Protein AF-Q4CLD5-F1 (afdb_monomer_lite)

pLDDT: mean 86.91, std 21.85, range [27.42, 98.81]

Sequence (210 aa):
SEIIEFPVVMVDVRLQRAVAEFHHFVKPKVNPKLSEFCRQLTGIRQEDIDNALPLEDVIRRFERWHAQTVPPGSRTMLATDGPTDLKEFMYIHSVSRQGIRFPSMFYQWIDVKRFFAHFFQCQQGKIKAMLDALNCPFEGRLHSGIDDARNVATIVIRMLKLGCSFCEIPLSRLPYGATATTASLVAPEITTTATETVKLDKNDTNASSS

Radius of gyration: 22.27 Å; chains: 1; bounding box: 56×49×72 Å

Foldseek 3Di:
DAQQKDKAFDADLVVLDTDDIDIFGAQDDPPRDDDPVRCVQQVDDSVRRVPGYHPLVSQVVVVVCCVVRDPPPDDDAAEDCDDCVLPPHNPVPPCVPPVRDHDPRSFKHHNLQVLLCVLVVHHRDGLCVLCVVLVHHQDDDRNNPNSNNVSSSVSVSSCSVVVRDSPPDDIHGDDDPDPPPVPPPDDDPPPDDDDDDDDDDDDDDDDDDD

Structure (mmCIF, N/CA/C/O backbone):
data_AF-Q4CLD5-F1
#
_entry.id   AF-Q4CLD5-F1
#
loop_
_atom_site.group_PDB
_atom_site.id
_atom_site.type_symbol
_atom_site.label_atom_id
_atom_site.label_alt_id
_atom_site.label_comp_id
_atom_site.label_asym_id
_atom_site.label_entity_id
_atom_site.label_seq_id
_atom_site.pdbx_PDB_ins_code
_atom_site.Cartn_x
_atom_site.Cartn_y
_atom_site.Cartn_z
_atom_site.occupancy
_atom_site.B_iso_or_equiv
_atom_site.auth_seq_id
_atom_site.auth_comp_id
_atom_site.auth_asym_id
_atom_site.auth_atom_id
_atom_site.pdbx_PDB_model_num
ATOM 1 N N . SER A 1 1 ? 14.120 10.031 -7.179 1.00 92.25 1 SER A N 1
ATOM 2 C CA . SER A 1 1 ? 13.746 8.642 -6.833 1.00 92.25 1 SER A CA 1
ATOM 3 C C . SER A 1 1 ? 12.852 8.030 -7.898 1.00 92.25 1 SER A C 1
ATOM 5 O O . SER A 1 1 ? 12.347 8.772 -8.733 1.00 92.25 1 SER A O 1
ATOM 7 N N . GLU A 1 2 ? 12.664 6.714 -7.891 1.00 96.19 2 GLU A N 1
ATOM 8 C CA . GLU A 1 2 ? 11.693 5.981 -8.719 1.00 96.19 2 GLU A CA 1
ATOM 9 C C . GLU A 1 2 ? 10.940 5.001 -7.814 1.00 96.19 2 GLU A C 1
ATOM 11 O O . GLU A 1 2 ? 11.517 4.517 -6.840 1.00 96.19 2 GLU A O 1
ATOM 16 N N . ILE A 1 3 ? 9.660 4.747 -8.099 1.00 97.69 3 ILE A N 1
ATOM 17 C CA . ILE A 1 3 ? 8.874 3.748 -7.365 1.00 97.69 3 ILE A CA 1
ATOM 18 C C . ILE A 1 3 ? 9.417 2.363 -7.731 1.00 97.69 3 ILE A C 1
ATOM 20 O O . ILE A 1 3 ? 9.499 2.039 -8.914 1.00 97.69 3 ILE A O 1
ATOM 24 N N . ILE A 1 4 ? 9.777 1.569 -6.721 1.00 98.06 4 ILE A N 1
ATOM 25 C CA . ILE A 1 4 ? 10.292 0.193 -6.873 1.00 98.06 4 ILE A CA 1
ATOM 26 C C . ILE A 1 4 ? 9.390 -0.866 -6.223 1.00 98.06 4 ILE A C 1
ATOM 28 O O . ILE A 1 4 ? 9.577 -2.060 -6.436 1.00 98.06 4 ILE A O 1
ATOM 32 N N . GLU A 1 5 ? 8.377 -0.437 -5.476 1.00 98.56 5 GLU A N 1
ATOM 33 C CA . GLU A 1 5 ? 7.368 -1.286 -4.848 1.00 98.56 5 GLU A CA 1
ATOM 34 C C . GLU A 1 5 ? 6.027 -0.543 -4.847 1.00 98.56 5 GLU A C 1
ATOM 36 O O . GLU A 1 5 ? 5.980 0.661 -4.596 1.00 98.56 5 GLU A O 1
ATOM 41 N N . PHE A 1 6 ? 4.942 -1.252 -5.157 1.00 98.50 6 PHE A N 1
ATOM 42 C CA . PHE A 1 6 ? 3.580 -0.729 -5.227 1.00 98.50 6 PHE A CA 1
ATOM 43 C C . PHE A 1 6 ? 2.632 -1.629 -4.419 1.00 98.50 6 PHE A C 1
ATOM 45 O O . PHE A 1 6 ? 2.054 -2.581 -4.960 1.00 98.50 6 PHE A O 1
ATOM 52 N N . PRO A 1 7 ? 2.489 -1.362 -3.114 1.00 98.56 7 PRO A N 1
ATOM 53 C CA . PRO A 1 7 ? 1.576 -2.074 -2.232 1.00 98.56 7 PRO A CA 1
ATOM 54 C C . PRO A 1 7 ? 0.242 -1.329 -2.067 1.00 98.56 7 PRO A C 1
ATOM 56 O O . PRO A 1 7 ? 0.196 -0.103 -1.984 1.00 98.56 7 PRO A O 1
ATOM 59 N N . VAL A 1 8 ? -0.856 -2.073 -1.958 1.00 98.62 8 VAL A N 1
ATOM 60 C CA . VAL A 1 8 ? -2.174 -1.581 -1.547 1.00 98.62 8 VAL A CA 1
ATOM 61 C C . VAL A 1 8 ? -2.837 -2.642 -0.680 1.00 98.62 8 VAL A C 1
ATOM 63 O O . VAL A 1 8 ? -2.960 -3.795 -1.089 1.00 98.62 8 VAL A O 1
ATOM 66 N N . VAL A 1 9 ? -3.327 -2.239 0.489 1.00 98.75 9 VAL A N 1
ATOM 67 C CA . VAL A 1 9 ? -4.199 -3.060 1.335 1.00 98.75 9 VAL A CA 1
ATOM 68 C C . VAL A 1 9 ? -5.590 -2.441 1.312 1.00 98.75 9 VAL A C 1
ATOM 70 O O . VAL A 1 9 ? -5.774 -1.277 1.666 1.00 98.75 9 VAL A O 1
ATOM 73 N N . MET A 1 10 ? -6.581 -3.207 0.864 1.00 98.38 10 MET A N 1
ATOM 74 C CA . MET A 1 10 ? -7.967 -2.761 0.821 1.00 98.38 10 MET A CA 1
ATOM 75 C C . MET A 1 10 ? -8.641 -3.037 2.159 1.00 98.38 10 MET A C 1
ATOM 77 O O . MET A 1 10 ? -8.720 -4.184 2.598 1.00 98.38 10 MET A O 1
ATOM 81 N N . VAL A 1 11 ? -9.173 -1.984 2.775 1.00 98.38 11 VAL A N 1
ATOM 82 C CA . VAL A 1 11 ? -9.970 -2.064 4.001 1.00 98.38 11 VAL A CA 1
ATOM 83 C C . VAL A 1 11 ? -11.441 -1.873 3.656 1.00 98.38 11 VAL A C 1
ATOM 85 O O . VAL A 1 11 ? -11.821 -0.861 3.066 1.00 98.38 11 VAL A O 1
ATOM 88 N N . ASP A 1 12 ? -12.280 -2.823 4.062 1.00 97.44 12 ASP A N 1
ATOM 89 C CA . ASP A 1 12 ? -13.726 -2.627 4.067 1.00 97.44 12 ASP A CA 1
ATOM 90 C C . ASP A 1 12 ? -14.104 -1.848 5.330 1.00 97.44 12 ASP A C 1
ATOM 92 O O . ASP A 1 12 ? -13.963 -2.337 6.453 1.00 97.44 12 ASP A O 1
ATOM 96 N N . VAL A 1 13 ? -14.572 -0.615 5.138 1.00 96.00 13 VAL A N 1
ATOM 97 C CA . VAL A 1 13 ? -14.919 0.308 6.227 1.00 96.00 13 VAL A CA 1
ATOM 98 C C . VAL A 1 13 ? -16.110 -0.193 7.048 1.00 96.00 13 VAL A C 1
ATOM 100 O O . VAL A 1 13 ? -16.154 0.043 8.253 1.00 96.00 13 VAL A O 1
ATOM 103 N N . ARG A 1 14 ? -17.066 -0.901 6.429 1.00 94.00 14 ARG A N 1
ATOM 104 C CA . ARG A 1 14 ? -18.252 -1.429 7.122 1.00 94.00 14 ARG A CA 1
ATOM 105 C C . ARG A 1 14 ? -17.897 -2.658 7.947 1.00 94.00 14 ARG A C 1
ATOM 107 O O . ARG A 1 14 ? -18.332 -2.769 9.086 1.00 94.00 14 ARG A O 1
ATOM 114 N N . LEU A 1 15 ? -17.104 -3.563 7.375 1.00 96.25 15 LEU A N 1
ATOM 115 C CA . LEU A 1 15 ? -16.643 -4.773 8.063 1.00 96.25 15 LEU A CA 1
ATOM 116 C C . LEU A 1 15 ? -15.464 -4.511 9.011 1.00 96.25 15 LEU A C 1
ATOM 118 O O . LEU A 1 15 ? -15.109 -5.395 9.786 1.00 96.25 15 LEU A O 1
ATOM 122 N N . GLN A 1 16 ? -14.847 -3.327 8.934 1.00 97.38 16 GLN A N 1
ATOM 123 C CA . GLN A 1 16 ? -13.692 -2.910 9.734 1.00 97.38 16 GLN A CA 1
ATOM 124 C C . GLN A 1 16 ? -12.553 -3.942 9.702 1.00 97.38 16 GLN A C 1
ATOM 126 O O . GLN A 1 16 ? -12.006 -4.333 10.739 1.00 97.38 16 GLN A O 1
ATOM 131 N N . ARG A 1 17 ? -12.212 -4.413 8.496 1.00 98.00 17 ARG A N 1
ATOM 132 C CA . ARG A 1 17 ? -11.142 -5.394 8.268 1.00 98.00 17 ARG A CA 1
ATOM 133 C C . ARG A 1 17 ? -10.487 -5.217 6.903 1.00 98.00 17 ARG A C 1
ATOM 135 O O . ARG A 1 17 ? -11.118 -4.728 5.966 1.00 98.00 17 ARG A O 1
ATOM 142 N N . ALA A 1 18 ? -9.246 -5.677 6.784 1.00 98.31 18 ALA A N 1
ATOM 143 C CA . ALA A 1 18 ? -8.616 -5.865 5.486 1.00 98.31 18 ALA A CA 1
ATOM 144 C C . ALA A 1 18 ? -9.351 -6.977 4.713 1.00 98.31 18 ALA A C 1
ATOM 146 O O . ALA A 1 18 ? -9.765 -7.987 5.296 1.00 98.31 18 ALA A O 1
ATOM 147 N N . VAL A 1 19 ? -9.562 -6.769 3.415 1.00 98.12 19 VAL A N 1
ATOM 148 C CA . VAL A 1 19 ? -10.328 -7.685 2.551 1.00 98.12 19 VAL A CA 1
ATOM 149 C C . VAL A 1 19 ? -9.561 -8.159 1.327 1.00 98.12 19 VAL A C 1
ATOM 151 O O . VAL A 1 19 ? -9.892 -9.213 0.793 1.00 98.12 19 VAL A O 1
ATOM 154 N N . ALA A 1 20 ? -8.549 -7.415 0.890 1.00 98.25 20 ALA A N 1
ATOM 155 C CA . ALA A 1 20 ? -7.724 -7.781 -0.248 1.00 98.25 20 ALA A CA 1
ATOM 156 C C . ALA A 1 20 ? -6.386 -7.042 -0.204 1.00 98.25 20 ALA A C 1
ATOM 158 O O . ALA A 1 20 ? -6.277 -5.971 0.397 1.00 98.25 20 ALA A O 1
ATOM 159 N N . GLU A 1 21 ? -5.394 -7.586 -0.899 1.00 98.62 21 GLU A N 1
ATOM 160 C CA . GLU A 1 21 ? -4.089 -6.960 -1.080 1.00 98.62 21 GLU A CA 1
ATOM 161 C C . GLU A 1 21 ? -3.713 -6.956 -2.563 1.00 98.62 21 GLU A C 1
ATOM 163 O O . GLU A 1 21 ? -4.044 -7.875 -3.316 1.00 98.62 21 GLU A O 1
ATOM 168 N N . PHE A 1 22 ? -3.006 -5.910 -2.972 1.00 98.75 22 PHE A N 1
ATOM 169 C CA . PHE A 1 22 ? -2.330 -5.805 -4.254 1.00 98.75 22 PHE A CA 1
ATOM 170 C C . PHE A 1 22 ? -0.879 -5.442 -3.977 1.00 98.75 22 PHE A C 1
ATOM 172 O O . PHE A 1 22 ? -0.604 -4.420 -3.358 1.00 98.75 22 PHE A O 1
ATOM 179 N N . HIS A 1 23 ? 0.056 -6.266 -4.435 1.00 98.62 23 HIS A N 1
ATOM 180 C CA . HIS A 1 23 ? 1.476 -6.046 -4.192 1.00 98.62 23 HIS A CA 1
ATOM 181 C C . HIS A 1 23 ? 2.276 -6.389 -5.436 1.00 98.62 23 HIS A C 1
ATOM 183 O O . HIS A 1 23 ? 2.135 -7.480 -5.983 1.00 98.62 23 HIS A O 1
ATOM 189 N N . HIS A 1 24 ? 3.068 -5.434 -5.911 1.00 98.69 24 HIS A N 1
ATOM 190 C CA . HIS A 1 24 ? 3.974 -5.623 -7.037 1.00 98.69 24 HIS A CA 1
ATOM 191 C C . HIS A 1 24 ? 5.278 -4.873 -6.783 1.00 98.69 24 HIS A C 1
ATOM 193 O O . HIS A 1 24 ? 5.260 -3.702 -6.408 1.00 98.69 24 HIS A O 1
ATOM 199 N N . PHE A 1 25 ? 6.407 -5.511 -7.082 1.00 98.69 25 PHE A N 1
ATOM 200 C CA . PHE A 1 25 ? 7.641 -4.779 -7.344 1.00 98.69 25 PHE A CA 1
ATOM 201 C C . PHE A 1 25 ? 7.552 -4.067 -8.696 1.00 98.69 25 PHE A C 1
ATOM 203 O O . PHE A 1 25 ? 6.792 -4.465 -9.586 1.00 98.69 25 PHE A O 1
ATOM 210 N N . VAL A 1 26 ? 8.330 -2.999 -8.839 1.00 98.62 26 VAL A N 1
ATOM 211 C CA . VAL A 1 26 ? 8.356 -2.143 -10.025 1.00 98.62 26 VAL A CA 1
ATOM 212 C C . VAL A 1 26 ? 9.788 -2.045 -10.528 1.00 98.62 26 VAL A C 1
ATOM 214 O O . VAL A 1 26 ? 10.709 -1.797 -9.752 1.00 98.62 26 VAL A O 1
ATOM 217 N N . LYS A 1 27 ? 9.975 -2.212 -11.838 1.00 98.25 27 LYS A N 1
ATOM 218 C CA . LYS A 1 27 ? 11.274 -2.049 -12.489 1.00 98.25 27 LYS A CA 1
ATOM 219 C C . LYS A 1 27 ? 11.523 -0.568 -12.808 1.00 98.25 27 LYS A C 1
ATOM 221 O O . LYS A 1 27 ? 10.824 -0.024 -13.672 1.00 98.25 27 LYS A O 1
ATOM 226 N N . PRO A 1 28 ? 12.497 0.096 -12.154 1.00 97.06 28 PRO A N 1
ATOM 227 C CA . PRO A 1 28 ? 12.834 1.484 -12.452 1.00 97.06 28 PRO A CA 1
ATOM 228 C C . PRO A 1 28 ? 13.484 1.607 -13.836 1.00 97.06 28 PRO A C 1
ATOM 230 O O . PRO A 1 28 ? 14.181 0.700 -14.299 1.00 97.06 28 PRO A O 1
ATOM 233 N N . LYS A 1 29 ? 13.245 2.737 -14.508 1.00 94.31 29 LYS A N 1
ATOM 234 C CA . LYS A 1 29 ? 13.710 2.995 -15.879 1.00 94.31 29 LYS A CA 1
ATOM 235 C C . LYS A 1 29 ? 15.032 3.749 -15.908 1.00 94.31 29 LYS A C 1
ATOM 237 O O . LYS A 1 29 ? 15.854 3.480 -16.776 1.00 94.31 29 LYS A O 1
ATOM 242 N N . VAL A 1 30 ? 15.223 4.699 -14.990 1.00 93.75 30 VAL A N 1
ATOM 243 C CA . VAL A 1 30 ? 16.398 5.583 -14.978 1.00 93.75 30 VAL A CA 1
ATOM 244 C C . VAL A 1 30 ? 17.558 4.931 -14.227 1.00 93.75 30 VAL A C 1
ATOM 246 O O . VAL A 1 30 ? 18.671 4.901 -14.740 1.00 93.75 30 VAL A O 1
ATOM 249 N N . ASN A 1 31 ? 17.307 4.371 -13.041 1.00 95.56 31 ASN A N 1
ATOM 250 C CA . ASN A 1 31 ? 18.321 3.721 -12.208 1.00 95.56 31 ASN A CA 1
ATOM 251 C C . ASN A 1 31 ? 17.938 2.256 -11.926 1.00 95.56 31 ASN A C 1
ATOM 253 O O . ASN A 1 31 ? 17.449 1.948 -10.838 1.00 95.56 31 ASN A O 1
ATOM 257 N N . PRO A 1 32 ? 18.159 1.329 -12.882 1.00 96.69 32 PRO A N 1
ATOM 258 C CA . PRO A 1 32 ? 17.746 -0.073 -12.764 1.00 96.69 32 PRO A CA 1
ATOM 259 C C . PRO A 1 32 ? 18.520 -0.874 -11.707 1.00 96.69 32 PRO A C 1
ATOM 261 O O . PRO A 1 32 ? 18.099 -1.969 -11.347 1.00 96.69 32 PRO A O 1
ATOM 264 N N . LYS A 1 33 ? 19.658 -0.371 -11.213 1.00 98.12 33 LYS A N 1
ATOM 265 C CA . LYS A 1 33 ? 20.460 -1.033 -10.176 1.00 98.12 33 LYS A CA 1
ATOM 266 C C . LYS A 1 33 ? 20.247 -0.363 -8.823 1.00 98.12 33 LYS A C 1
ATOM 268 O O . LYS A 1 33 ? 20.516 0.825 -8.666 1.00 98.12 33 LYS A O 1
ATOM 273 N N . LEU A 1 34 ? 19.781 -1.140 -7.845 1.00 97.56 34 LEU A N 1
ATOM 274 C CA . LEU A 1 34 ? 19.610 -0.690 -6.469 1.00 97.56 34 LEU A CA 1
ATOM 275 C C . LEU A 1 34 ? 20.973 -0.392 -5.846 1.00 97.56 34 LEU A C 1
ATOM 277 O O . LEU A 1 34 ? 21.926 -1.166 -5.984 1.00 97.56 34 LEU A O 1
ATOM 281 N N . SER A 1 35 ? 21.049 0.711 -5.106 1.00 97.31 35 SER A N 1
ATOM 282 C CA . SER A 1 35 ? 22.183 0.971 -4.225 1.00 97.31 35 SER A CA 1
ATOM 283 C C . SER A 1 35 ? 22.153 0.029 -3.022 1.00 97.31 35 SER A C 1
ATOM 285 O O . SER A 1 35 ? 21.096 -0.474 -2.633 1.00 97.31 35 SER A O 1
ATOM 287 N N . GLU A 1 36 ? 23.310 -0.175 -2.393 1.00 97.19 36 GLU A N 1
ATOM 288 C CA . GLU A 1 36 ? 23.399 -0.978 -1.170 1.00 97.19 36 GLU A CA 1
ATOM 289 C C . GLU A 1 36 ? 22.524 -0.403 -0.050 1.00 97.19 36 GLU A C 1
ATOM 291 O O . GLU A 1 36 ? 21.768 -1.136 0.580 1.00 97.19 36 GLU A O 1
ATOM 296 N N . PHE A 1 37 ? 22.523 0.923 0.113 1.00 97.12 37 PHE A N 1
ATOM 297 C CA . PHE A 1 37 ? 21.635 1.606 1.053 1.00 97.12 37 PHE A CA 1
ATOM 298 C C . PHE A 1 37 ? 20.154 1.296 0.789 1.00 97.12 37 PHE A C 1
ATOM 300 O O . PHE A 1 37 ? 19.411 1.006 1.720 1.00 97.12 37 PHE A O 1
ATOM 307 N N . CYS A 1 38 ? 19.713 1.319 -0.474 1.00 96.62 38 CYS A N 1
ATOM 308 C CA . CYS A 1 38 ? 18.319 1.039 -0.818 1.00 96.62 38 CYS A CA 1
ATOM 309 C C . CYS A 1 38 ? 17.934 -0.413 -0.501 1.00 96.62 38 CYS A C 1
ATOM 311 O O . CYS A 1 38 ? 16.875 -0.640 0.088 1.00 96.62 38 CYS A O 1
ATOM 313 N N . ARG A 1 39 ? 18.814 -1.376 -0.810 1.00 96.75 39 ARG A N 1
ATOM 314 C CA . ARG A 1 39 ? 18.623 -2.791 -0.449 1.00 96.75 39 ARG A CA 1
ATOM 315 C C . ARG A 1 39 ? 18.528 -2.977 1.063 1.00 96.75 39 ARG A C 1
ATOM 317 O O . ARG A 1 39 ? 17.600 -3.616 1.544 1.00 96.75 39 ARG A O 1
ATOM 324 N N . GLN A 1 40 ? 19.446 -2.377 1.820 1.00 96.88 40 GLN A N 1
ATOM 325 C CA . GLN A 1 40 ? 19.462 -2.473 3.282 1.00 96.88 40 GLN A CA 1
ATOM 326 C C . GLN A 1 40 ? 18.258 -1.794 3.929 1.00 96.88 40 GLN A C 1
ATOM 328 O O . GLN A 1 40 ? 17.722 -2.314 4.902 1.00 96.88 40 GLN A O 1
ATOM 333 N N . LEU A 1 41 ? 17.812 -0.656 3.395 1.00 96.19 41 LEU A N 1
ATOM 334 C CA . LEU A 1 41 ? 16.667 0.068 3.931 1.00 96.19 41 LEU A CA 1
ATOM 335 C C . LEU A 1 41 ? 15.363 -0.678 3.647 1.00 96.19 41 LEU A C 1
ATOM 337 O O . LEU A 1 41 ? 14.613 -0.933 4.579 1.00 96.19 41 LEU A O 1
ATOM 341 N N . THR A 1 42 ? 15.118 -1.081 2.398 1.00 96.19 42 THR A N 1
ATOM 342 C CA . THR A 1 42 ? 13.820 -1.630 1.947 1.00 96.19 42 THR A CA 1
ATOM 343 C C . THR A 1 42 ? 13.710 -3.152 2.045 1.00 96.19 42 THR A C 1
ATOM 345 O O . THR A 1 42 ? 12.613 -3.693 2.124 1.00 96.19 42 THR A O 1
ATOM 348 N N . GLY A 1 43 ? 14.839 -3.863 2.083 1.00 96.25 43 GLY A N 1
ATOM 349 C CA . GLY A 1 43 ? 14.878 -5.325 2.022 1.00 96.25 43 GLY A CA 1
ATOM 350 C C 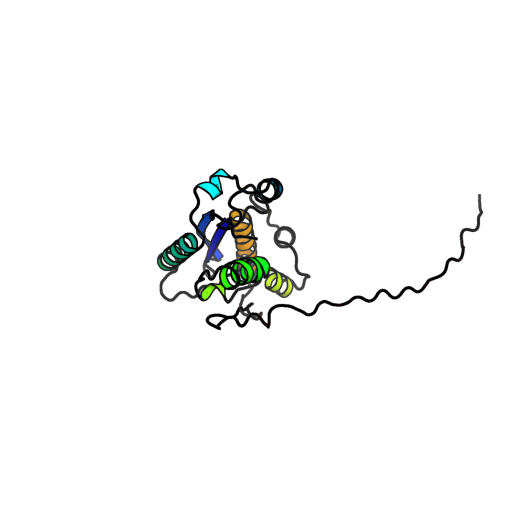. GLY A 1 43 ? 14.663 -5.887 0.614 1.00 96.25 43 GLY A C 1
ATOM 351 O O . GLY A 1 43 ? 14.745 -7.099 0.435 1.00 96.25 43 GLY A O 1
ATOM 352 N N . ILE A 1 44 ? 14.428 -5.028 -0.383 1.00 97.56 44 ILE A N 1
ATOM 353 C CA . ILE A 1 44 ? 14.209 -5.425 -1.774 1.00 97.56 44 ILE A CA 1
ATOM 354 C C . ILE A 1 44 ? 15.536 -5.870 -2.384 1.00 97.56 44 ILE A C 1
ATOM 356 O O . ILE A 1 44 ? 16.547 -5.159 -2.318 1.00 97.56 44 ILE A O 1
ATOM 360 N N . ARG A 1 45 ? 15.540 -7.050 -3.003 1.00 97.50 45 ARG A N 1
ATOM 361 C CA . ARG A 1 45 ? 16.710 -7.603 -3.686 1.00 97.50 45 ARG A CA 1
ATOM 362 C C . ARG A 1 45 ? 16.730 -7.130 -5.131 1.00 97.50 45 ARG A C 1
ATOM 364 O O . ARG A 1 45 ? 15.709 -6.803 -5.728 1.00 97.50 45 ARG A O 1
ATOM 371 N N . GLN A 1 46 ? 17.915 -7.130 -5.733 1.00 98.31 46 GLN A N 1
ATOM 372 C CA . GLN A 1 46 ? 18.059 -6.725 -7.132 1.00 98.31 46 GLN A CA 1
ATOM 373 C C . GLN A 1 46 ? 17.219 -7.603 -8.079 1.00 98.31 46 GLN A C 1
ATOM 375 O O . GLN A 1 46 ? 16.629 -7.095 -9.027 1.00 98.31 46 GLN A O 1
ATOM 380 N N . GLU A 1 47 ? 17.122 -8.903 -7.791 1.00 97.69 47 GLU A N 1
ATOM 381 C CA . GLU A 1 47 ? 16.321 -9.862 -8.563 1.00 97.69 47 GLU A CA 1
ATOM 382 C C . GLU A 1 47 ? 14.811 -9.589 -8.515 1.00 97.69 47 GLU A C 1
ATOM 384 O O . GLU A 1 47 ? 14.113 -9.881 -9.490 1.00 97.69 47 GLU A O 1
ATOM 389 N N . ASP A 1 48 ? 14.325 -8.987 -7.423 1.00 97.44 48 ASP A N 1
ATOM 390 C CA . ASP A 1 48 ? 12.913 -8.648 -7.250 1.00 97.44 48 ASP A CA 1
ATOM 391 C C . ASP A 1 48 ? 12.503 -7.548 -8.249 1.00 97.44 48 ASP A C 1
ATOM 393 O O . ASP A 1 48 ? 11.422 -7.614 -8.834 1.00 97.44 48 ASP A O 1
ATOM 397 N N . ILE A 1 49 ? 13.390 -6.574 -8.517 1.00 98.00 49 ILE A N 1
ATOM 398 C CA . ILE A 1 49 ? 13.126 -5.485 -9.476 1.00 98.00 49 ILE A CA 1
ATOM 399 C C . ILE A 1 49 ? 13.599 -5.782 -10.904 1.00 98.00 49 ILE A C 1
ATOM 401 O O . ILE A 1 49 ? 13.042 -5.235 -11.856 1.00 98.00 49 ILE A O 1
ATOM 405 N N . ASP A 1 50 ? 14.599 -6.650 -11.093 1.00 97.69 50 ASP A N 1
ATOM 406 C CA . ASP A 1 50 ? 15.112 -6.988 -12.429 1.00 97.69 50 ASP A CA 1
ATOM 407 C C . ASP A 1 50 ? 14.030 -7.691 -13.274 1.00 97.69 50 ASP A C 1
ATOM 409 O O . ASP A 1 50 ? 13.919 -7.425 -14.480 1.00 97.69 50 ASP A O 1
ATOM 413 N N . ASN A 1 51 ? 13.203 -8.516 -12.618 1.00 94.19 51 ASN A N 1
ATOM 414 C CA . ASN A 1 51 ? 12.089 -9.273 -13.202 1.00 94.19 51 ASN A CA 1
ATOM 415 C C . ASN A 1 51 ? 10.725 -8.567 -13.085 1.00 94.19 51 ASN A C 1
ATOM 417 O O . ASN A 1 51 ? 9.714 -9.086 -13.564 1.00 94.19 51 ASN A O 1
ATOM 421 N N . ALA A 1 52 ? 10.679 -7.401 -12.438 1.00 98.31 52 ALA A N 1
ATOM 422 C CA . ALA A 1 52 ? 9.449 -6.651 -12.243 1.00 98.31 52 ALA A CA 1
ATOM 423 C C . ALA A 1 52 ? 8.957 -5.976 -13.531 1.00 98.31 52 ALA A C 1
ATOM 425 O O . ALA A 1 52 ? 9.683 -5.788 -14.512 1.00 98.31 52 ALA A O 1
ATOM 426 N N . LEU A 1 53 ? 7.691 -5.564 -13.502 1.00 98.44 53 LEU A N 1
ATOM 427 C CA . LEU A 1 53 ? 7.078 -4.795 -14.577 1.00 98.44 53 LEU A CA 1
ATOM 428 C C . LEU A 1 53 ? 7.413 -3.301 -14.456 1.00 98.44 53 LEU A C 1
ATOM 430 O O . LEU A 1 53 ? 7.587 -2.802 -13.340 1.00 98.44 53 LEU A O 1
ATOM 434 N N . PRO A 1 54 ? 7.446 -2.555 -15.575 1.00 98.19 54 PRO A N 1
ATOM 435 C CA . PRO A 1 54 ? 7.455 -1.096 -15.540 1.00 98.19 54 PRO A CA 1
ATOM 436 C C . PRO A 1 54 ? 6.242 -0.538 -14.784 1.00 98.19 54 PRO A C 1
ATOM 438 O O . PRO A 1 54 ? 5.168 -1.146 -14.762 1.00 98.19 54 PRO A O 1
ATOM 441 N N . LEU A 1 55 ? 6.392 0.657 -14.208 1.00 98.44 55 LEU A N 1
ATOM 442 C CA . LEU A 1 55 ? 5.355 1.277 -13.379 1.00 98.44 55 LEU A CA 1
ATOM 443 C C . LEU A 1 55 ? 4.010 1.419 -14.113 1.00 98.44 55 LEU A C 1
ATOM 445 O O . LEU A 1 55 ? 2.966 1.168 -13.519 1.00 98.44 55 LEU A O 1
ATOM 449 N N . GLU A 1 56 ? 4.007 1.753 -15.406 1.00 98.06 56 GLU A N 1
ATOM 450 C CA . GLU A 1 56 ? 2.772 1.880 -16.191 1.00 98.06 56 GLU A CA 1
ATOM 451 C C . GLU A 1 56 ? 1.988 0.566 -16.288 1.00 98.06 56 GLU A C 1
ATOM 453 O O . GLU A 1 56 ? 0.756 0.570 -16.276 1.00 98.06 56 GLU A O 1
ATOM 458 N N . ASP A 1 57 ? 2.690 -0.563 -16.374 1.00 98.62 57 ASP A N 1
ATOM 459 C CA . ASP A 1 57 ? 2.072 -1.886 -16.403 1.00 98.62 57 ASP A CA 1
ATOM 460 C C . ASP A 1 57 ? 1.536 -2.288 -15.032 1.00 98.62 57 ASP A C 1
ATOM 462 O O . ASP A 1 57 ? 0.449 -2.863 -14.940 1.00 98.62 57 ASP A O 1
ATOM 466 N N . VAL A 1 58 ? 2.255 -1.940 -13.963 1.00 98.75 58 VAL A N 1
ATOM 467 C CA . VAL A 1 58 ? 1.779 -2.149 -12.591 1.00 98.75 58 VAL A CA 1
ATOM 468 C C . VAL A 1 58 ? 0.518 -1.324 -12.323 1.00 98.75 58 VAL A C 1
ATOM 470 O O . VAL A 1 58 ? -0.445 -1.863 -11.783 1.00 98.75 58 VAL A O 1
ATOM 473 N N . ILE A 1 59 ? 0.449 -0.075 -12.796 1.00 98.62 59 ILE A N 1
ATOM 474 C CA . ILE A 1 59 ? -0.761 0.759 -12.699 1.00 98.62 59 ILE A CA 1
ATOM 475 C C . ILE A 1 59 ? -1.930 0.132 -13.471 1.00 98.62 59 ILE A C 1
ATOM 477 O O . ILE A 1 59 ? -3.031 0.030 -12.934 1.00 98.62 59 ILE A O 1
ATOM 481 N N . ARG A 1 60 ? -1.705 -0.360 -14.698 1.00 98.62 60 ARG A N 1
ATOM 482 C CA . ARG A 1 60 ? -2.746 -1.074 -15.464 1.00 98.62 60 ARG A CA 1
ATOM 483 C C . ARG A 1 60 ? -3.247 -2.323 -14.736 1.00 98.62 60 ARG A C 1
ATOM 485 O O . ARG A 1 60 ? -4.436 -2.643 -14.791 1.00 98.62 60 ARG A O 1
ATOM 492 N N . ARG A 1 61 ? -2.351 -3.053 -14.064 1.00 98.69 61 ARG A N 1
ATOM 493 C CA . ARG A 1 61 ? -2.727 -4.198 -13.223 1.00 98.69 61 ARG A CA 1
ATOM 494 C C . ARG A 1 61 ? -3.525 -3.762 -12.002 1.00 98.69 61 ARG A C 1
ATOM 496 O O . ARG A 1 61 ? -4.524 -4.413 -11.708 1.00 98.69 61 ARG A O 1
ATOM 503 N N . PHE A 1 62 ? -3.134 -2.668 -11.351 1.00 98.56 62 PHE A N 1
ATOM 504 C CA . PHE A 1 62 ? -3.882 -2.089 -10.240 1.00 98.56 62 PHE A CA 1
ATOM 505 C C . PHE A 1 62 ? -5.303 -1.711 -10.670 1.00 98.56 62 PHE A C 1
ATOM 507 O O . PHE A 1 62 ? -6.247 -2.096 -9.994 1.00 98.56 62 PHE A O 1
ATOM 514 N N . GLU A 1 63 ? -5.486 -1.029 -11.806 1.00 98.06 63 GLU A N 1
ATOM 515 C CA . GLU A 1 63 ? -6.823 -0.646 -12.288 1.00 98.06 63 GLU A CA 1
ATOM 516 C C . GLU A 1 63 ? -7.719 -1.865 -12.528 1.00 98.06 63 GLU A C 1
ATOM 518 O O . GLU A 1 63 ? -8.883 -1.868 -12.128 1.00 98.06 63 GLU A O 1
ATOM 523 N N . ARG A 1 64 ? -7.173 -2.931 -13.132 1.00 98.31 64 ARG A N 1
ATOM 524 C CA . ARG A 1 64 ? -7.918 -4.181 -13.342 1.00 98.31 64 ARG A CA 1
ATOM 525 C C . ARG A 1 64 ? -8.273 -4.855 -12.019 1.00 98.31 64 ARG A C 1
ATOM 527 O O . ARG A 1 64 ? -9.413 -5.274 -11.842 1.00 98.31 64 ARG A O 1
ATOM 534 N N . TRP A 1 65 ? -7.309 -4.953 -11.107 1.00 98.38 65 TRP A N 1
ATOM 535 C CA . TRP A 1 65 ? -7.521 -5.535 -9.786 1.00 98.38 65 TRP A CA 1
ATOM 536 C C . TRP A 1 65 ? -8.559 -4.741 -8.986 1.00 98.38 65 TRP A C 1
ATOM 538 O O . TRP A 1 65 ? -9.478 -5.332 -8.426 1.00 98.38 65 TRP A O 1
ATOM 548 N N . HIS A 1 66 ? -8.476 -3.409 -8.991 1.00 97.31 66 HIS A N 1
ATOM 549 C CA . HIS A 1 66 ? -9.428 -2.519 -8.325 1.00 97.31 66 HIS A CA 1
ATOM 550 C C . HIS A 1 66 ? -10.844 -2.725 -8.872 1.00 97.31 66 HIS A C 1
ATOM 552 O O . HIS A 1 66 ? -11.756 -2.986 -8.090 1.00 97.31 66 HIS A O 1
ATOM 558 N N . ALA A 1 67 ? -11.014 -2.735 -10.198 1.00 96.06 67 ALA A N 1
ATOM 559 C CA . ALA A 1 67 ? -12.313 -2.947 -10.836 1.00 96.06 67 ALA A CA 1
ATOM 560 C C . ALA A 1 67 ? -12.938 -4.324 -10.533 1.00 96.06 67 ALA A C 1
ATOM 562 O O . ALA A 1 67 ? -14.159 -4.449 -10.514 1.00 96.06 67 ALA A O 1
ATOM 563 N N . GLN A 1 68 ? -12.117 -5.355 -10.309 1.00 97.00 68 GLN A N 1
ATOM 564 C CA . GLN A 1 68 ? -12.576 -6.711 -9.978 1.00 97.00 68 GLN A CA 1
ATOM 565 C C . GLN A 1 68 ? -12.841 -6.911 -8.482 1.00 97.00 68 GLN A C 1
ATOM 567 O O . GLN A 1 68 ? -13.643 -7.764 -8.111 1.00 97.00 68 GLN A O 1
ATOM 572 N N . THR A 1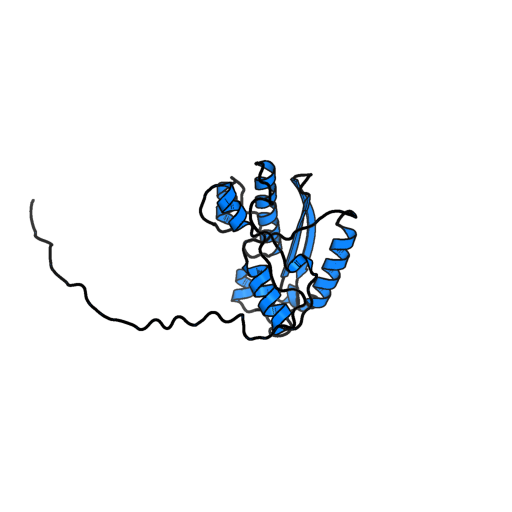 69 ? -12.155 -6.151 -7.628 1.00 97.00 69 THR A N 1
ATOM 573 C CA . THR A 1 69 ? -12.188 -6.340 -6.171 1.00 97.00 69 THR A CA 1
ATOM 574 C C . THR A 1 69 ? -13.243 -5.459 -5.506 1.00 97.00 69 THR A C 1
ATOM 576 O O . THR A 1 69 ? -13.862 -5.865 -4.526 1.00 97.00 69 THR A O 1
ATOM 579 N N . VAL A 1 70 ? -13.464 -4.247 -6.022 1.00 95.75 70 VAL A N 1
ATOM 580 C CA . VAL A 1 70 ? -14.396 -3.281 -5.432 1.00 95.75 70 VAL A CA 1
ATOM 581 C C . VAL A 1 70 ? -15.828 -3.584 -5.884 1.00 95.75 70 VAL A C 1
ATOM 583 O O . VAL A 1 70 ? -16.094 -3.561 -7.088 1.00 95.75 70 VAL A O 1
ATOM 586 N N . PRO A 1 71 ? -16.787 -3.803 -4.961 1.00 93.44 71 PRO A N 1
ATOM 587 C CA . PRO A 1 71 ? -18.173 -4.041 -5.343 1.00 93.44 71 PRO A CA 1
ATOM 588 C C . PRO A 1 71 ? -18.754 -2.856 -6.134 1.00 93.44 71 PRO A C 1
ATOM 590 O O . PRO A 1 71 ? -18.542 -1.704 -5.729 1.00 93.44 71 PRO A O 1
ATOM 593 N N . PRO A 1 72 ? -19.526 -3.098 -7.212 1.00 91.62 72 PRO A N 1
ATOM 594 C CA . PRO A 1 72 ? -20.123 -2.035 -8.017 1.00 91.62 72 PRO A CA 1
ATOM 595 C C . PRO A 1 72 ? -20.890 -1.006 -7.175 1.00 91.62 72 PRO A C 1
ATOM 597 O O . PRO A 1 72 ? -21.622 -1.358 -6.252 1.00 91.62 72 PRO A O 1
ATOM 600 N N . GLY A 1 73 ? -20.708 0.280 -7.484 1.00 91.62 73 GLY A N 1
ATOM 601 C CA . GLY A 1 73 ? -21.330 1.390 -6.748 1.00 91.62 73 GLY A CA 1
ATOM 602 C C . GLY A 1 73 ? -20.662 1.741 -5.411 1.00 91.62 73 GLY A C 1
ATOM 603 O O . GLY A 1 73 ? -21.041 2.732 -4.784 1.00 91.62 73 GLY A O 1
ATOM 604 N N . SER A 1 74 ? -19.651 0.984 -4.975 1.00 94.69 74 SER A N 1
ATOM 605 C CA . SER A 1 74 ? -18.882 1.329 -3.778 1.00 94.69 74 SER A CA 1
ATOM 606 C C . SER A 1 74 ? -17.992 2.542 -4.025 1.00 94.69 74 SER A C 1
ATOM 608 O O . SER A 1 74 ? -17.398 2.707 -5.089 1.00 94.69 74 SER A O 1
ATOM 610 N N . ARG A 1 75 ? -17.862 3.390 -3.002 1.00 93.25 75 ARG A N 1
ATOM 611 C CA . ARG A 1 75 ? -16.902 4.498 -2.996 1.00 93.25 75 ARG A CA 1
ATOM 612 C C . ARG A 1 75 ? -15.593 4.026 -2.381 1.00 93.25 75 ARG A C 1
ATOM 614 O O . ARG A 1 75 ? -15.609 3.400 -1.325 1.00 93.25 75 ARG A O 1
ATOM 621 N N . THR A 1 76 ? -14.476 4.380 -3.005 1.00 95.06 76 THR A N 1
ATOM 622 C CA . THR A 1 76 ? -13.131 4.094 -2.492 1.00 95.06 76 THR A CA 1
ATOM 623 C C . THR A 1 76 ? -12.340 5.373 -2.303 1.00 95.06 76 THR A C 1
ATOM 625 O O . THR A 1 76 ? -12.477 6.306 -3.095 1.00 95.06 76 THR A O 1
ATOM 628 N N . MET A 1 77 ? -11.476 5.385 -1.294 1.00 95.38 77 MET A N 1
ATOM 629 C CA . MET A 1 77 ? -10.524 6.459 -1.049 1.00 95.38 77 MET A CA 1
ATOM 630 C C . MET A 1 77 ? -9.158 5.863 -0.724 1.00 95.38 77 MET A C 1
ATOM 632 O O . MET A 1 77 ? -9.090 4.827 -0.065 1.00 95.38 77 MET A O 1
ATOM 636 N N . LEU A 1 78 ? -8.086 6.508 -1.184 1.00 97.19 78 LEU A N 1
ATOM 637 C CA . LEU A 1 78 ? -6.735 6.141 -0.771 1.00 97.19 78 LEU A CA 1
ATOM 638 C C . LEU A 1 78 ? -6.416 6.716 0.608 1.00 97.19 78 LEU A C 1
ATOM 640 O O . LEU A 1 78 ? -6.858 7.813 0.950 1.00 97.19 78 LEU A O 1
ATOM 644 N N . ALA A 1 79 ? -5.604 5.993 1.368 1.00 97.50 79 ALA A N 1
ATOM 645 C CA . ALA A 1 79 ? -5.059 6.437 2.641 1.00 97.50 79 ALA A CA 1
ATOM 646 C C . ALA A 1 79 ? -3.558 6.131 2.674 1.00 97.50 79 ALA A C 1
ATOM 648 O O . ALA A 1 79 ? -3.150 5.045 2.265 1.00 97.50 79 ALA A O 1
ATOM 649 N N . THR A 1 80 ? -2.750 7.085 3.133 1.00 97.88 80 THR A N 1
ATOM 650 C CA . THR A 1 80 ? -1.282 6.964 3.186 1.00 97.88 80 THR A CA 1
ATOM 651 C C . THR A 1 80 ? -0.729 7.480 4.512 1.00 97.88 80 THR A C 1
ATOM 653 O O . THR A 1 80 ? -1.366 8.297 5.187 1.00 97.88 80 THR A O 1
ATOM 656 N N . ASP A 1 81 ? 0.481 7.042 4.879 1.00 96.62 81 ASP A N 1
ATOM 657 C CA . ASP A 1 81 ? 1.228 7.560 6.037 1.00 96.62 81 ASP A CA 1
ATOM 658 C C . ASP A 1 81 ? 1.864 8.930 5.727 1.00 96.62 81 ASP A C 1
ATOM 660 O O . ASP A 1 81 ? 3.081 9.138 5.739 1.00 96.62 81 ASP A O 1
ATOM 664 N N . GLY A 1 82 ? 1.022 9.917 5.435 1.00 95.50 82 GLY A N 1
ATOM 665 C CA . GLY A 1 82 ? 1.445 11.266 5.075 1.00 95.50 82 GLY A CA 1
ATOM 666 C C . GLY A 1 82 ? 1.492 11.540 3.575 1.00 95.50 82 GLY A C 1
ATOM 667 O O . GLY A 1 82 ? 1.000 10.757 2.762 1.00 95.50 82 GLY A O 1
ATOM 668 N N . PRO A 1 83 ? 2.058 12.691 3.179 1.00 95.25 83 PRO A N 1
ATOM 669 C CA . PRO A 1 83 ? 1.952 13.169 1.805 1.00 95.25 83 PRO A CA 1
ATOM 670 C C . PRO A 1 83 ? 2.983 12.560 0.850 1.00 95.25 83 PRO A C 1
ATOM 672 O O . PRO A 1 83 ? 2.788 12.653 -0.358 1.00 95.25 83 PRO A O 1
ATOM 675 N N . THR A 1 84 ? 4.075 11.980 1.353 1.00 96.31 84 THR A N 1
ATOM 676 C CA . THR A 1 84 ? 5.256 11.640 0.544 1.00 96.31 84 THR A CA 1
ATOM 677 C C . THR A 1 84 ? 4.940 10.684 -0.606 1.00 96.31 84 THR A C 1
ATOM 679 O O . THR A 1 84 ? 5.371 10.938 -1.730 1.00 96.31 84 THR A O 1
ATOM 682 N N . ASP A 1 85 ? 4.141 9.640 -0.371 1.00 96.44 85 ASP A N 1
ATOM 683 C CA . ASP A 1 85 ? 3.841 8.628 -1.393 1.00 96.44 85 ASP A CA 1
ATOM 684 C C . ASP A 1 85 ? 3.178 9.233 -2.632 1.00 96.44 85 ASP A C 1
ATOM 686 O O . ASP A 1 85 ? 3.641 9.055 -3.761 1.00 96.44 85 ASP A O 1
ATOM 690 N N . LEU A 1 86 ? 2.109 10.005 -2.426 1.00 97.25 86 LEU A N 1
ATOM 691 C CA . LEU A 1 86 ? 1.314 10.540 -3.528 1.00 97.25 86 LEU A CA 1
ATOM 692 C C . LEU A 1 86 ? 1.852 11.876 -4.040 1.00 97.25 86 LEU A C 1
ATOM 694 O O . LEU A 1 86 ? 1.891 12.105 -5.248 1.00 97.25 86 LEU A O 1
ATOM 698 N N . LYS A 1 87 ? 2.326 12.759 -3.161 1.00 96.50 87 LYS A N 1
ATOM 699 C CA . LYS A 1 87 ? 2.857 14.061 -3.576 1.00 96.50 87 LYS A CA 1
ATOM 700 C C . LYS A 1 87 ? 4.245 13.938 -4.206 1.00 96.50 87 LYS A C 1
ATOM 702 O O . LYS A 1 87 ? 4.456 14.431 -5.311 1.00 96.50 87 LYS A O 1
ATOM 707 N N . GLU A 1 88 ? 5.181 13.277 -3.531 1.00 96.12 88 GLU A N 1
ATOM 708 C CA . GLU A 1 88 ? 6.583 13.246 -3.960 1.00 96.12 88 GLU A CA 1
ATOM 709 C C . GLU A 1 88 ? 6.838 12.097 -4.945 1.00 96.12 88 GLU A C 1
ATOM 711 O O . GLU A 1 88 ? 7.242 12.323 -6.089 1.00 96.12 88 GLU A O 1
ATOM 716 N N . PHE A 1 89 ? 6.582 10.847 -4.543 1.00 96.44 89 PHE A N 1
ATOM 717 C CA . PHE A 1 89 ? 6.935 9.681 -5.365 1.00 96.44 89 PHE A CA 1
ATOM 718 C C . PHE A 1 89 ? 6.021 9.500 -6.578 1.00 96.44 89 PHE A C 1
ATOM 720 O O . PHE A 1 89 ? 6.503 9.288 -7.695 1.00 96.44 89 PHE A O 1
ATOM 727 N N . MET A 1 90 ? 4.710 9.620 -6.399 1.00 97.19 90 MET A N 1
ATOM 728 C CA . MET A 1 90 ? 3.786 9.530 -7.521 1.00 97.19 90 MET A CA 1
ATOM 729 C C . MET A 1 90 ? 3.792 10.818 -8.352 1.00 97.19 90 MET A C 1
ATOM 731 O O . MET A 1 90 ? 4.193 10.797 -9.517 1.00 97.19 90 MET A O 1
ATOM 735 N N . TYR A 1 91 ? 3.335 11.940 -7.795 1.00 97.12 91 TYR A N 1
ATOM 736 C CA . TYR A 1 91 ? 3.010 13.113 -8.604 1.00 97.12 91 TYR A CA 1
ATOM 737 C C . TYR A 1 91 ? 4.242 13.844 -9.144 1.00 97.12 91 TYR A C 1
ATOM 739 O O . TYR A 1 91 ? 4.328 14.090 -10.348 1.00 97.12 91 TYR A O 1
ATOM 747 N N . ILE A 1 92 ? 5.218 14.173 -8.297 1.00 96.12 92 ILE A N 1
ATOM 748 C CA . ILE A 1 92 ? 6.423 14.880 -8.755 1.00 96.12 92 ILE A CA 1
ATOM 749 C C . ILE A 1 92 ? 7.300 13.944 -9.599 1.00 96.12 92 ILE A C 1
ATOM 751 O O . ILE A 1 92 ? 7.633 14.258 -10.744 1.00 96.12 92 ILE A O 1
ATOM 755 N N . HIS A 1 93 ? 7.656 12.768 -9.076 1.00 95.69 93 HIS A N 1
ATOM 756 C CA . HIS A 1 93 ? 8.653 11.916 -9.732 1.00 95.69 93 HIS A CA 1
ATOM 757 C C . HIS A 1 93 ? 8.137 11.077 -10.904 1.00 95.69 93 HIS A C 1
ATOM 759 O O . HIS A 1 93 ? 8.928 10.822 -11.820 1.00 95.69 93 HIS A O 1
ATOM 765 N N . SER A 1 94 ? 6.878 10.634 -10.878 1.00 96.31 94 SER A N 1
ATOM 766 C CA . SER A 1 94 ? 6.329 9.727 -11.898 1.00 96.31 94 SER A CA 1
ATOM 767 C C . SER A 1 94 ? 5.436 10.478 -12.887 1.00 96.31 94 SER A C 1
ATOM 769 O O . SER A 1 94 ? 5.678 10.434 -14.091 1.00 96.31 94 SER A O 1
ATOM 771 N N . VAL A 1 95 ? 4.455 11.243 -12.401 1.00 96.00 95 VAL A N 1
ATOM 772 C CA . VAL A 1 95 ? 3.541 11.997 -13.277 1.00 96.00 95 VAL A CA 1
ATOM 773 C C . VAL A 1 95 ? 4.269 13.164 -13.946 1.00 96.00 95 VAL A C 1
ATOM 775 O O . VAL A 1 95 ? 4.407 13.185 -15.165 1.00 96.00 95 VAL A O 1
ATOM 778 N N . SER A 1 96 ? 4.777 14.117 -13.161 1.00 94.19 96 SER A N 1
ATOM 779 C CA . SER A 1 96 ? 5.306 15.383 -13.689 1.00 94.19 96 SER A CA 1
ATOM 780 C C . SER A 1 96 ? 6.610 15.195 -14.461 1.00 94.19 96 SER A C 1
ATOM 782 O O . SER A 1 96 ? 6.810 15.810 -15.503 1.00 94.19 96 SER A O 1
ATOM 784 N N . ARG A 1 97 ? 7.505 14.337 -13.961 1.00 93.19 97 ARG A N 1
ATOM 785 C CA . ARG A 1 97 ? 8.834 14.137 -14.554 1.00 93.19 97 ARG A CA 1
ATOM 786 C C . ARG A 1 97 ? 8.877 13.069 -15.651 1.00 93.19 97 ARG A C 1
ATOM 788 O O . ARG A 1 97 ? 9.677 13.205 -16.568 1.00 93.19 97 ARG A O 1
ATOM 795 N N . GLN A 1 98 ? 8.086 11.998 -15.550 1.00 92.69 98 GLN A N 1
ATOM 796 C CA . GLN A 1 98 ? 8.148 10.867 -16.495 1.00 92.69 98 GLN A CA 1
ATOM 797 C C . GLN A 1 98 ? 6.912 10.760 -17.400 1.00 92.69 98 GLN A C 1
ATOM 799 O O . GLN A 1 98 ? 6.897 9.922 -18.297 1.00 92.69 98 GLN A O 1
ATOM 804 N N . GLY A 1 99 ? 5.879 11.585 -17.191 1.00 94.25 99 GLY A N 1
ATOM 805 C CA . GLY A 1 99 ? 4.644 11.540 -17.979 1.00 94.25 99 GLY A CA 1
ATOM 806 C C . GLY A 1 99 ? 3.779 10.306 -17.701 1.00 94.25 99 GLY A C 1
ATOM 807 O O . GLY A 1 99 ? 2.925 9.954 -18.514 1.00 94.25 99 GLY A O 1
ATOM 808 N N . ILE A 1 100 ? 3.992 9.626 -16.570 1.00 95.75 100 ILE A N 1
ATOM 809 C CA . ILE A 1 100 ? 3.254 8.409 -16.223 1.00 9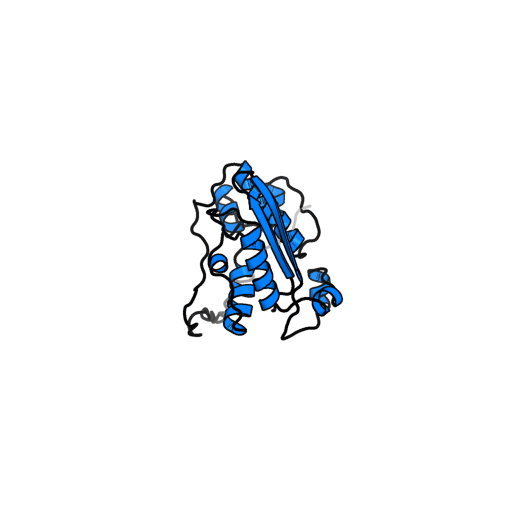5.75 100 ILE A CA 1
ATOM 810 C C . ILE A 1 100 ? 1.842 8.775 -15.771 1.00 95.75 100 ILE A C 1
ATOM 812 O O . ILE A 1 100 ? 1.656 9.533 -14.820 1.00 95.75 100 ILE A O 1
ATOM 816 N N . ARG A 1 101 ? 0.828 8.201 -16.426 1.00 96.31 101 ARG A N 1
ATOM 817 C CA . ARG A 1 101 ? -0.576 8.413 -16.060 1.00 96.31 101 ARG A CA 1
ATOM 818 C C . ARG A 1 101 ? -0.969 7.533 -14.878 1.00 96.31 101 ARG A C 1
ATOM 820 O O . ARG A 1 101 ? -0.864 6.311 -14.950 1.00 96.31 101 ARG A O 1
ATOM 827 N N . PHE A 1 102 ? -1.530 8.165 -13.851 1.00 97.56 102 PHE A N 1
ATOM 828 C CA . PHE A 1 102 ? -2.213 7.501 -12.742 1.00 97.56 102 PHE A CA 1
ATOM 829 C C . PHE A 1 102 ? -3.742 7.661 -12.847 1.00 97.56 102 PHE A C 1
ATOM 831 O O . PHE A 1 102 ? -4.222 8.634 -13.441 1.00 97.56 102 PHE A O 1
ATOM 838 N N . PRO A 1 103 ? -4.535 6.733 -12.280 1.00 95.75 103 PRO A N 1
ATOM 839 C CA . PRO A 1 103 ? -5.986 6.873 -12.191 1.00 95.75 103 PRO A CA 1
ATOM 840 C C . PRO A 1 103 ? -6.381 8.078 -11.331 1.00 95.75 103 PRO A C 1
ATOM 842 O O . PRO A 1 103 ? -5.701 8.401 -10.358 1.00 95.75 103 PRO A O 1
ATOM 845 N N . SER A 1 104 ? -7.518 8.710 -11.636 1.00 94.94 104 SER A N 1
ATOM 846 C CA . SER A 1 104 ? -7.984 9.924 -10.942 1.00 94.94 104 SER A CA 1
ATOM 847 C C . SER A 1 104 ? -8.108 9.758 -9.422 1.00 94.94 104 SER A C 1
ATOM 849 O O . SER A 1 104 ? -7.874 10.711 -8.682 1.00 94.94 104 SER A O 1
ATOM 851 N N . MET A 1 105 ? -8.400 8.546 -8.936 1.00 94.94 105 MET A N 1
ATOM 852 C CA . MET A 1 105 ? -8.491 8.256 -7.500 1.00 94.94 105 MET A CA 1
ATOM 853 C C . MET A 1 105 ? -7.188 8.506 -6.725 1.00 94.94 105 MET A C 1
ATOM 855 O O . MET A 1 105 ? -7.243 8.667 -5.514 1.00 94.94 105 MET A O 1
ATOM 859 N N . PHE A 1 106 ? -6.036 8.566 -7.398 1.00 97.06 106 PHE A N 1
ATOM 860 C CA . PHE A 1 106 ? -4.749 8.836 -6.753 1.00 97.06 106 PHE A CA 1
ATOM 861 C C . PHE A 1 106 ? -4.485 10.317 -6.469 1.00 97.06 106 PHE A C 1
ATOM 863 O O . PHE A 1 106 ? -3.529 10.663 -5.780 1.00 97.06 106 PHE A O 1
ATOM 870 N N . TYR A 1 107 ? -5.336 11.206 -6.976 1.00 96.88 107 TYR A N 1
ATOM 871 C CA . TYR A 1 107 ? -5.170 12.652 -6.839 1.00 96.88 107 TYR A CA 1
ATOM 872 C C . TYR A 1 107 ? -5.926 13.218 -5.634 1.00 96.88 107 TYR A C 1
ATOM 874 O O . TYR A 1 107 ? -5.951 14.430 -5.426 1.00 96.88 107 TYR A O 1
ATOM 882 N N . GLN A 1 108 ? -6.527 12.348 -4.823 1.00 95.69 108 GLN A N 1
ATOM 883 C CA . GLN A 1 108 ? -7.118 12.688 -3.538 1.00 95.69 108 GLN A CA 1
ATOM 884 C C . GLN A 1 108 ? -6.906 11.545 -2.545 1.00 95.69 108 GLN A C 1
ATOM 886 O O . GLN A 1 108 ? -7.049 10.378 -2.903 1.00 95.69 108 GLN A O 1
ATOM 891 N N . TRP A 1 109 ? -6.554 11.872 -1.303 1.00 97.12 109 TRP A N 1
ATOM 892 C CA . TRP A 1 109 ? -6.292 10.856 -0.285 1.00 97.12 109 TRP A CA 1
ATOM 893 C C . TRP A 1 109 ? -6.490 11.364 1.139 1.00 97.12 109 TRP A C 1
ATOM 895 O O . TRP A 1 109 ? -6.544 12.566 1.413 1.00 97.12 109 TRP A O 1
ATOM 905 N N . ILE A 1 110 ? -6.579 10.401 2.046 1.00 96.94 110 ILE A N 1
ATOM 906 C CA . ILE A 1 110 ? -6.554 10.572 3.491 1.00 96.94 110 ILE A CA 1
ATOM 907 C C . ILE A 1 110 ? -5.094 10.524 3.953 1.00 96.94 110 ILE A C 1
ATOM 909 O O . ILE A 1 110 ? -4.410 9.517 3.773 1.00 96.94 110 ILE A O 1
ATOM 913 N N . ASP A 1 111 ? -4.627 11.599 4.584 1.00 96.44 111 ASP A N 1
ATOM 914 C CA . ASP A 1 111 ? -3.387 11.575 5.362 1.00 96.44 111 ASP A CA 1
ATOM 915 C C . ASP A 1 111 ? -3.685 10.965 6.738 1.00 96.44 111 ASP A C 1
ATOM 917 O O . ASP A 1 111 ? -4.295 11.611 7.598 1.00 96.44 111 ASP A O 1
ATOM 921 N N . VAL A 1 112 ? -3.278 9.708 6.936 1.00 97.44 112 VAL A N 1
ATOM 922 C CA . VAL A 1 112 ? -3.573 8.954 8.161 1.00 97.44 112 VAL A CA 1
ATOM 923 C C . VAL A 1 112 ? -2.971 9.635 9.385 1.00 97.44 112 VAL A C 1
ATOM 925 O O . VAL A 1 112 ? -3.639 9.693 10.413 1.00 97.44 112 VAL A O 1
ATOM 928 N N . LYS A 1 113 ? -1.784 10.246 9.284 1.00 96.50 113 LYS A N 1
ATOM 929 C CA . LYS A 1 113 ? -1.160 10.953 10.415 1.00 96.50 113 LYS A CA 1
ATOM 930 C C . LYS A 1 113 ? -1.986 12.145 10.850 1.00 96.50 113 LYS A C 1
ATOM 932 O O . LYS A 1 113 ? -2.156 12.380 12.045 1.00 96.50 113 LYS A O 1
ATOM 937 N N . ARG A 1 114 ? -2.508 12.901 9.882 1.00 95.50 114 ARG A N 1
ATOM 938 C CA . ARG A 1 114 ? -3.349 14.066 10.165 1.00 95.50 114 ARG A CA 1
ATOM 939 C C . ARG A 1 114 ? -4.656 13.655 10.839 1.00 95.50 114 ARG A C 1
ATOM 941 O O . ARG A 1 114 ? -5.050 14.287 11.816 1.00 95.50 114 ARG A O 1
ATOM 948 N N . PHE A 1 115 ? -5.302 12.602 10.340 1.00 95.94 115 PHE A N 1
ATOM 949 C CA . PHE A 1 115 ? -6.521 12.069 10.950 1.00 95.94 115 PHE A CA 1
ATOM 950 C C . PHE A 1 115 ? -6.273 11.487 12.337 1.00 95.94 115 PHE A C 1
ATOM 952 O O . PHE A 1 115 ? -7.045 11.759 13.251 1.00 95.94 115 PHE A O 1
ATOM 959 N N . PHE A 1 116 ? -5.177 10.753 12.514 1.00 97.12 116 PHE A N 1
ATOM 960 C CA . PHE A 1 116 ? -4.785 10.202 13.803 1.00 97.12 116 PHE A CA 1
ATOM 961 C C . PHE A 1 116 ? -4.589 11.312 14.841 1.00 97.12 116 PHE A C 1
ATOM 963 O O . PHE A 1 116 ? -5.214 11.291 15.899 1.00 97.12 116 PHE A O 1
ATOM 970 N N . ALA A 1 117 ? -3.784 12.323 14.502 1.00 96.19 117 ALA A N 1
ATOM 971 C CA . ALA A 1 117 ? -3.505 13.466 15.365 1.00 96.19 117 ALA A CA 1
ATOM 972 C C . ALA A 1 117 ? -4.777 14.223 15.776 1.00 96.19 117 ALA A C 1
ATOM 974 O O . ALA A 1 117 ? -4.931 14.590 16.937 1.00 96.19 117 ALA A O 1
ATOM 975 N N . HIS A 1 118 ? -5.708 14.429 14.841 1.00 95.50 118 HIS A N 1
ATOM 976 C CA . HIS A 1 118 ? -6.981 15.083 15.134 1.00 95.50 118 HIS A CA 1
ATOM 977 C C . HIS A 1 118 ? -7.862 14.248 16.068 1.00 95.50 118 HIS A C 1
ATOM 979 O O . HIS A 1 118 ? -8.338 14.763 17.076 1.00 95.50 118 HIS A O 1
ATOM 985 N N . PHE A 1 119 ? -8.045 12.963 15.753 1.00 95.81 119 PHE A N 1
ATOM 986 C CA . PHE A 1 119 ? -8.943 12.076 16.488 1.00 95.81 119 PHE A CA 1
ATOM 987 C C . PHE A 1 119 ? -8.477 11.837 17.931 1.00 95.81 119 PHE A C 1
ATOM 989 O O . PHE A 1 119 ? -9.289 11.849 18.851 1.00 95.81 119 PHE A O 1
ATOM 996 N N . PHE A 1 120 ? -7.168 11.678 18.143 1.00 95.81 120 PHE A N 1
ATOM 997 C CA . PHE A 1 120 ? -6.580 11.479 19.474 1.00 95.81 120 PHE A CA 1
ATOM 998 C C . PHE A 1 120 ? -6.116 12.775 20.154 1.00 95.81 120 PHE A C 1
ATOM 1000 O O . PHE A 1 120 ? -5.560 12.712 21.247 1.00 95.81 120 PHE A O 1
ATOM 1007 N N . GLN A 1 121 ? -6.321 13.938 19.523 1.00 95.50 121 GLN A N 1
ATOM 1008 C CA . GLN A 1 121 ? -5.865 15.246 20.017 1.00 95.50 121 GLN A CA 1
ATOM 1009 C C . GLN A 1 121 ? -4.369 15.261 20.388 1.00 95.50 121 GLN A C 1
ATOM 1011 O O . GLN A 1 121 ? -3.960 15.807 21.413 1.00 95.50 121 GLN A O 1
ATOM 1016 N N . CYS A 1 122 ? -3.539 14.651 19.541 1.00 95.94 122 CYS A N 1
ATOM 1017 C CA . CYS A 1 122 ? -2.100 14.515 19.749 1.00 95.94 122 CYS A CA 1
ATOM 1018 C C . CYS A 1 122 ? -1.295 15.116 18.587 1.00 95.94 122 CYS A C 1
ATOM 1020 O O . CYS A 1 122 ? -1.841 15.568 17.582 1.00 95.94 122 CYS A O 1
ATOM 1022 N N . GLN A 1 123 ? 0.032 15.127 18.713 1.00 95.06 123 GLN A N 1
ATOM 1023 C CA . GLN A 1 123 ? 0.915 15.480 17.598 1.00 95.06 123 GLN A CA 1
ATOM 1024 C C . GLN A 1 123 ? 0.976 14.342 16.569 1.00 95.06 123 GLN A C 1
ATOM 1026 O O . GLN A 1 123 ? 0.739 13.179 16.901 1.00 95.06 123 GLN A O 1
ATOM 1031 N N . GLN A 1 124 ? 1.316 14.666 15.318 1.00 95.12 124 GLN A N 1
ATOM 1032 C CA . GLN A 1 124 ? 1.525 13.643 14.291 1.00 95.12 124 GLN A CA 1
ATOM 1033 C C . GLN A 1 124 ? 2.727 12.758 14.645 1.00 95.12 124 GLN A C 1
ATOM 1035 O O . GLN A 1 124 ? 3.803 13.256 14.976 1.00 95.12 124 GLN A O 1
ATOM 1040 N N . GLY A 1 125 ? 2.544 11.443 14.534 1.00 93.50 125 GLY A N 1
ATOM 1041 C CA . GLY A 1 125 ? 3.579 10.438 14.767 1.00 93.50 125 GLY A CA 1
ATOM 1042 C C . GLY A 1 125 ? 3.909 9.639 13.508 1.00 93.50 125 GLY A C 1
ATOM 1043 O O . GLY A 1 125 ? 3.176 9.671 12.524 1.00 93.50 125 GLY A O 1
ATOM 1044 N N . LYS A 1 126 ? 5.024 8.901 13.543 1.00 95.88 126 LYS A N 1
ATOM 1045 C CA . LYS A 1 126 ? 5.336 7.860 12.544 1.00 95.88 126 LYS A CA 1
ATOM 1046 C C . LYS A 1 126 ? 4.479 6.611 12.797 1.00 95.88 126 LYS A C 1
ATOM 1048 O O . LYS A 1 126 ? 3.978 6.452 13.909 1.00 95.88 126 LYS A O 1
ATOM 1053 N N . ILE A 1 127 ? 4.403 5.690 11.828 1.00 96.69 127 ILE A N 1
ATOM 1054 C CA . ILE A 1 127 ? 3.641 4.421 11.924 1.00 96.69 127 ILE A CA 1
ATOM 1055 C C . ILE A 1 127 ? 3.815 3.725 13.279 1.00 96.69 127 ILE A C 1
ATOM 1057 O O . ILE A 1 127 ? 2.823 3.453 13.946 1.00 96.69 127 ILE A O 1
ATOM 1061 N N . LYS A 1 128 ? 5.058 3.501 13.730 1.00 97.25 128 LYS A N 1
ATOM 1062 C CA . LYS A 1 128 ? 5.324 2.838 15.020 1.00 97.25 128 LYS A CA 1
ATOM 1063 C C . LYS A 1 128 ? 4.711 3.578 16.213 1.00 97.25 128 LYS A C 1
ATOM 1065 O O . LYS A 1 128 ? 4.031 2.957 17.009 1.00 97.25 128 LYS A O 1
ATOM 1070 N N . ALA A 1 129 ? 4.856 4.902 16.280 1.00 97.31 129 ALA A N 1
ATOM 1071 C CA . ALA A 1 129 ? 4.278 5.692 17.369 1.00 97.31 129 ALA A CA 1
ATOM 1072 C C . ALA A 1 129 ? 2.738 5.655 17.365 1.00 97.31 129 ALA A C 1
ATOM 1074 O O . ALA A 1 129 ? 2.119 5.608 18.425 1.00 97.31 129 ALA A O 1
ATOM 1075 N N . MET A 1 130 ? 2.117 5.655 16.178 1.00 98.25 130 MET A N 1
ATOM 1076 C CA . MET A 1 130 ? 0.663 5.498 16.054 1.00 98.25 130 MET A CA 1
ATOM 1077 C C . MET A 1 130 ? 0.204 4.105 16.504 1.00 98.25 130 MET A C 1
ATOM 1079 O O . MET A 1 130 ? -0.797 3.990 17.203 1.00 98.25 130 MET A O 1
ATOM 1083 N N . LEU A 1 131 ? 0.937 3.050 16.139 1.00 98.31 131 LEU A N 1
ATOM 1084 C CA . LEU A 1 131 ? 0.657 1.680 16.576 1.00 98.31 131 LEU A CA 1
ATOM 1085 C C . LEU A 1 131 ? 0.827 1.502 18.090 1.00 98.31 131 LEU A C 1
ATOM 1087 O O . LEU A 1 131 ? -0.057 0.932 18.730 1.00 98.31 131 LEU A O 1
ATOM 1091 N N . ASP A 1 132 ? 1.900 2.049 18.665 1.00 97.56 132 ASP A N 1
ATOM 1092 C CA . ASP A 1 132 ? 2.168 2.006 20.105 1.00 97.56 132 ASP A CA 1
ATOM 1093 C C . ASP A 1 132 ? 1.022 2.663 20.890 1.00 97.56 132 ASP A C 1
ATOM 1095 O O . ASP A 1 132 ? 0.481 2.071 21.823 1.00 97.56 132 ASP A O 1
ATOM 1099 N N . ALA A 1 133 ? 0.562 3.844 20.455 1.00 97.12 133 ALA A N 1
ATOM 1100 C CA . ALA A 1 133 ? -0.587 4.533 21.051 1.00 97.12 133 ALA A CA 1
ATOM 1101 C C . ALA A 1 133 ? -1.901 3.730 20.949 1.00 97.12 133 ALA A C 1
ATOM 1103 O O . ALA A 1 133 ? -2.810 3.897 21.763 1.00 97.12 133 ALA A O 1
ATOM 1104 N N . LEU A 1 134 ? -2.002 2.833 19.966 1.00 97.50 134 LEU A N 1
ATOM 1105 C CA . LEU A 1 134 ? -3.132 1.929 19.767 1.00 97.50 134 LEU A CA 1
ATOM 1106 C C . LEU A 1 134 ? -2.960 0.562 20.451 1.00 97.50 134 LEU A C 1
ATOM 1108 O O . LEU A 1 134 ? -3.852 -0.284 20.321 1.00 97.50 134 LEU A O 1
ATOM 1112 N N . ASN A 1 135 ? -1.858 0.346 21.178 1.00 97.50 135 ASN A N 1
ATOM 1113 C CA . ASN A 1 135 ? -1.453 -0.940 21.755 1.00 97.50 135 ASN A CA 1
ATOM 1114 C C . ASN A 1 135 ? -1.411 -2.072 20.713 1.00 97.50 135 ASN A C 1
ATOM 1116 O O . ASN A 1 135 ? -1.867 -3.187 20.966 1.00 97.50 135 ASN A O 1
ATOM 1120 N N . CYS A 1 136 ? -0.913 -1.766 19.517 1.00 97.50 136 CYS A N 1
ATOM 1121 C CA . CYS A 1 136 ? -0.737 -2.724 18.432 1.00 97.50 136 CYS A CA 1
ATOM 1122 C C . CYS A 1 136 ? 0.765 -2.883 18.148 1.00 97.50 136 CYS A C 1
ATOM 1124 O O . CYS A 1 136 ? 1.460 -1.873 18.053 1.00 97.50 136 CYS A O 1
ATOM 1126 N N . PRO A 1 137 ? 1.298 -4.107 18.004 1.00 97.62 137 PRO A N 1
ATOM 1127 C CA . PRO A 1 137 ? 2.680 -4.281 17.579 1.00 97.62 137 PRO A CA 1
ATOM 1128 C C . PRO A 1 137 ? 2.841 -3.892 16.104 1.00 97.62 137 PRO A C 1
ATOM 1130 O O . PRO A 1 137 ? 1.912 -4.028 15.309 1.00 97.62 137 PRO A O 1
ATOM 1133 N N . PHE A 1 138 ? 4.041 -3.448 15.727 1.00 98.19 138 PHE A N 1
ATOM 1134 C CA . PHE A 1 138 ? 4.421 -3.387 14.317 1.00 98.19 138 PHE A CA 1
ATOM 1135 C C . PHE A 1 138 ? 4.683 -4.804 13.804 1.00 98.19 138 PHE A C 1
ATOM 1137 O O . PHE A 1 138 ? 5.517 -5.516 14.367 1.00 98.19 138 PHE A O 1
ATOM 1144 N N . GLU A 1 139 ? 4.012 -5.194 12.724 1.00 98.19 139 GLU A N 1
ATOM 1145 C CA . GLU A 1 139 ? 4.191 -6.505 12.095 1.00 98.19 139 GLU A CA 1
ATOM 1146 C C . GLU A 1 139 ? 5.047 -6.415 10.828 1.00 98.19 139 GLU A C 1
ATOM 1148 O O . GLU A 1 139 ? 4.900 -5.495 10.026 1.00 98.19 139 GLU A O 1
ATOM 1153 N N . GLY A 1 140 ? 5.939 -7.386 10.625 1.00 97.44 140 GLY A N 1
ATOM 1154 C CA . GLY A 1 140 ? 6.806 -7.440 9.448 1.00 97.44 140 GLY A CA 1
ATOM 1155 C C . GLY A 1 140 ? 8.023 -6.519 9.544 1.00 97.44 140 GLY A C 1
ATOM 1156 O O . GLY A 1 140 ? 8.571 -6.274 10.624 1.00 97.44 140 GLY A O 1
ATOM 1157 N N . ARG A 1 141 ? 8.496 -6.040 8.394 1.00 96.62 141 ARG A N 1
ATOM 1158 C CA . ARG A 1 141 ? 9.750 -5.295 8.275 1.00 96.62 141 ARG A CA 1
ATOM 1159 C C . ARG A 1 141 ? 9.485 -3.820 7.977 1.00 96.62 141 ARG A C 1
ATOM 1161 O O . ARG A 1 141 ? 8.906 -3.487 6.955 1.00 96.62 141 ARG A O 1
ATOM 1168 N N . LEU A 1 142 ? 9.990 -2.920 8.822 1.00 95.00 142 LEU A N 1
ATOM 1169 C CA . LEU A 1 142 ? 9.898 -1.479 8.552 1.00 95.00 142 LEU A CA 1
ATOM 1170 C C . LEU A 1 142 ? 10.562 -1.143 7.207 1.00 95.00 142 LEU A C 1
ATOM 1172 O O . LEU A 1 142 ? 11.675 -1.609 6.952 1.00 95.00 142 LEU A O 1
ATOM 1176 N N . HIS A 1 143 ? 9.898 -0.321 6.389 1.00 94.00 143 HIS A N 1
ATOM 1177 C CA . HIS A 1 143 ? 10.314 0.049 5.028 1.00 94.00 143 HIS A CA 1
ATOM 1178 C C . HIS A 1 143 ? 10.185 -1.060 3.971 1.00 94.00 143 HIS A C 1
ATOM 1180 O O . HIS A 1 143 ? 10.622 -0.860 2.838 1.00 94.00 143 HIS A O 1
ATOM 1186 N N . SER A 1 144 ? 9.596 -2.210 4.317 1.00 97.44 144 SER A N 1
ATOM 1187 C CA . SER A 1 144 ? 8.933 -3.077 3.335 1.00 97.44 144 SER A CA 1
ATOM 1188 C C . SER A 1 144 ? 7.587 -2.436 3.020 1.00 97.44 144 SER A C 1
ATOM 1190 O O . SER A 1 144 ? 6.770 -2.256 3.924 1.00 97.44 144 SER A O 1
ATOM 1192 N N . GLY A 1 145 ? 7.351 -2.053 1.767 1.00 97.25 145 GLY A N 1
ATOM 1193 C CA . GLY A 1 145 ? 6.164 -1.291 1.398 1.00 97.25 145 GLY A CA 1
ATOM 1194 C C . GLY A 1 145 ? 4.870 -2.028 1.738 1.00 97.25 145 GLY A C 1
ATOM 1195 O O . GLY A 1 145 ? 3.927 -1.412 2.236 1.00 97.25 145 GLY A O 1
ATOM 1196 N N . ILE A 1 146 ? 4.807 -3.342 1.503 1.00 98.25 146 ILE A N 1
ATOM 1197 C CA . ILE A 1 146 ? 3.618 -4.129 1.856 1.00 98.25 146 ILE A CA 1
ATOM 1198 C C . ILE A 1 146 ? 3.397 -4.233 3.366 1.00 98.25 146 ILE A C 1
ATOM 1200 O O . ILE A 1 146 ? 2.255 -4.142 3.816 1.00 98.25 146 ILE A O 1
ATOM 1204 N N . ASP A 1 147 ? 4.459 -4.366 4.160 1.00 98.44 147 ASP A N 1
ATOM 1205 C CA . ASP A 1 147 ? 4.323 -4.430 5.616 1.00 98.44 147 ASP A CA 1
ATOM 1206 C C . ASP A 1 147 ? 3.915 -3.064 6.172 1.00 98.44 147 ASP A C 1
ATOM 1208 O O . ASP A 1 147 ? 2.997 -2.981 6.989 1.00 98.44 147 ASP A O 1
ATOM 1212 N N . ASP A 1 148 ? 4.499 -1.975 5.671 1.00 98.12 148 ASP A N 1
ATOM 1213 C CA . ASP A 1 148 ? 4.082 -0.617 6.023 1.00 98.12 148 ASP A CA 1
ATOM 1214 C C . ASP A 1 148 ? 2.598 -0.393 5.659 1.00 98.12 148 ASP A C 1
ATOM 1216 O O . ASP A 1 148 ? 1.831 0.106 6.486 1.00 98.12 148 ASP A O 1
ATOM 1220 N N . ALA A 1 149 ? 2.143 -0.847 4.484 1.00 98.56 149 ALA A N 1
ATOM 1221 C CA . ALA A 1 149 ? 0.739 -0.751 4.073 1.00 98.56 149 ALA A CA 1
ATOM 1222 C C . ALA A 1 149 ? -0.213 -1.558 4.979 1.00 98.56 149 ALA A C 1
ATOM 1224 O O . ALA A 1 149 ? -1.289 -1.065 5.330 1.00 98.56 149 ALA A O 1
ATOM 1225 N N . ARG A 1 150 ? 0.175 -2.769 5.404 1.00 98.81 150 ARG A N 1
ATOM 1226 C CA . ARG A 1 150 ? -0.594 -3.575 6.372 1.00 98.81 150 ARG A CA 1
ATOM 1227 C C . ARG A 1 150 ? -0.690 -2.888 7.728 1.00 98.81 150 ARG A C 1
ATOM 1229 O O . ARG A 1 150 ? -1.775 -2.805 8.294 1.00 98.81 150 ARG A O 1
ATOM 1236 N N . ASN A 1 151 ? 0.412 -2.333 8.222 1.00 98.69 151 ASN A N 1
ATOM 1237 C CA . ASN A 1 151 ? 0.431 -1.608 9.490 1.00 98.69 151 ASN A CA 1
ATOM 1238 C C . ASN A 1 151 ? -0.419 -0.328 9.435 1.00 98.69 151 ASN A C 1
ATOM 1240 O O . ASN A 1 151 ? -1.170 -0.043 10.369 1.00 98.69 151 ASN A O 1
ATOM 1244 N N . VAL A 1 152 ? -0.383 0.412 8.322 1.00 98.56 152 VAL A N 1
ATOM 1245 C CA . VAL A 1 152 ? -1.292 1.547 8.092 1.00 98.56 152 VAL A CA 1
ATOM 1246 C C . VAL A 1 152 ? -2.751 1.083 8.069 1.00 98.56 152 VAL A C 1
ATOM 1248 O O . VAL A 1 152 ? -3.602 1.720 8.694 1.00 98.56 152 VAL A O 1
ATOM 1251 N N . ALA A 1 153 ? -3.057 -0.047 7.426 1.00 98.69 153 ALA A N 1
ATOM 1252 C CA . ALA A 1 153 ? -4.399 -0.625 7.454 1.00 98.69 153 ALA A CA 1
ATOM 1253 C C . ALA A 1 153 ? -4.836 -0.991 8.883 1.00 98.69 153 ALA A C 1
ATOM 1255 O O . ALA A 1 153 ? -5.970 -0.692 9.258 1.00 98.69 153 ALA A O 1
ATOM 1256 N N . THR A 1 154 ? -3.946 -1.552 9.709 1.00 98.69 154 THR A N 1
ATOM 1257 C CA . THR A 1 154 ? -4.204 -1.828 11.133 1.00 98.69 154 THR A CA 1
ATOM 1258 C C . THR A 1 154 ? -4.556 -0.555 11.903 1.00 98.69 154 THR A C 1
ATOM 1260 O O . THR A 1 154 ? -5.558 -0.542 12.622 1.00 98.69 154 THR A O 1
ATOM 1263 N N . ILE A 1 155 ? -3.802 0.535 11.708 1.00 98.62 155 ILE A N 1
ATOM 1264 C CA . ILE A 1 155 ? -4.097 1.843 12.319 1.00 98.62 155 ILE A CA 1
ATOM 1265 C C . ILE A 1 155 ? -5.495 2.318 11.906 1.00 98.62 155 ILE A C 1
ATOM 1267 O O . ILE A 1 155 ? -6.323 2.628 12.764 1.00 98.62 155 ILE A O 1
ATOM 1271 N N . VAL A 1 156 ? -5.789 2.318 10.602 1.00 98.19 156 VAL A N 1
ATOM 1272 C CA . VAL A 1 156 ? -7.089 2.745 10.059 1.00 98.19 156 VAL A CA 1
ATOM 1273 C C . VAL A 1 156 ? -8.231 1.904 10.631 1.00 98.19 156 VAL A C 1
ATOM 1275 O O . VAL A 1 156 ? -9.215 2.452 11.125 1.00 98.19 156 VAL A O 1
ATOM 1278 N N . ILE A 1 157 ? -8.099 0.576 10.626 1.00 98.31 157 ILE A N 1
ATOM 1279 C CA . ILE A 1 157 ? -9.097 -0.349 11.177 1.00 98.31 157 ILE A CA 1
ATOM 1280 C C . ILE A 1 157 ? -9.325 -0.079 12.664 1.00 98.31 157 ILE A C 1
ATOM 1282 O O . ILE A 1 157 ? -10.467 -0.095 13.130 1.00 98.31 157 ILE A O 1
ATOM 1286 N N . ARG A 1 158 ? -8.260 0.178 13.429 1.00 98.12 158 ARG A N 1
ATOM 1287 C CA . ARG A 1 158 ? -8.384 0.454 14.858 1.00 98.12 158 ARG A CA 1
ATOM 1288 C C . ARG A 1 158 ? -9.077 1.788 15.119 1.00 98.12 158 ARG A C 1
ATOM 1290 O O . ARG A 1 158 ? -9.945 1.829 15.986 1.00 98.12 158 ARG A O 1
ATOM 1297 N N . MET A 1 159 ? -8.767 2.828 14.346 1.00 97.38 159 MET A N 1
ATOM 1298 C CA . MET A 1 159 ? -9.471 4.112 14.404 1.00 97.38 159 MET A CA 1
ATOM 1299 C C . MET A 1 159 ? -10.965 3.949 14.088 1.00 97.38 159 MET A C 1
ATOM 1301 O O . MET A 1 159 ? -11.798 4.453 14.837 1.00 97.38 159 MET A O 1
ATOM 1305 N N . LEU A 1 160 ? -11.321 3.176 13.053 1.00 96.81 160 LEU A N 1
ATOM 1306 C CA . LEU A 1 160 ? -12.723 2.864 12.731 1.00 96.81 160 LEU A CA 1
ATOM 1307 C C . LEU A 1 160 ? -13.436 2.169 13.898 1.00 96.81 160 LEU A C 1
ATOM 1309 O O . LEU A 1 160 ? -14.545 2.553 14.265 1.00 96.81 160 LEU A O 1
ATOM 1313 N N . LYS A 1 161 ? -12.792 1.172 14.519 1.00 97.25 161 LYS A N 1
ATOM 1314 C CA . LYS A 1 161 ? -13.331 0.455 15.690 1.00 97.25 161 LYS A CA 1
ATOM 1315 C C . LYS A 1 161 ? -13.521 1.353 16.914 1.00 97.25 161 LYS A C 1
ATOM 1317 O O . LYS A 1 161 ? -14.338 1.035 17.770 1.00 97.25 161 LYS A O 1
ATOM 1322 N N . LEU A 1 162 ? -12.767 2.446 17.005 1.00 96.75 162 LEU A N 1
ATOM 1323 C CA . LEU A 1 162 ? -12.895 3.455 18.058 1.00 96.75 162 LEU A CA 1
ATOM 1324 C C . LEU A 1 162 ? -13.926 4.545 17.720 1.00 96.75 162 LEU A C 1
ATOM 1326 O O . LEU A 1 162 ? -14.127 5.451 18.521 1.00 96.75 162 LEU A O 1
ATOM 1330 N N . GLY A 1 163 ? -14.597 4.457 16.567 1.00 94.62 163 GLY A N 1
ATOM 1331 C CA . GLY A 1 163 ? -15.644 5.393 16.158 1.00 94.62 163 GLY A CA 1
ATOM 1332 C C . GLY A 1 163 ? -15.156 6.567 15.309 1.00 94.62 163 GLY A C 1
ATOM 1333 O O . GLY A 1 163 ? -15.928 7.491 15.069 1.00 94.62 163 GLY A O 1
ATOM 1334 N N . CYS A 1 164 ? -13.909 6.548 14.828 1.00 93.38 164 CYS A N 1
ATOM 1335 C CA . CYS A 1 164 ? -13.413 7.588 13.931 1.00 93.38 164 CYS A CA 1
ATOM 1336 C C . CYS A 1 164 ? -14.157 7.566 12.587 1.00 93.38 164 CYS A C 1
ATOM 1338 O O . CYS A 1 164 ? -14.287 6.517 11.948 1.00 93.38 164 CYS A O 1
ATOM 1340 N N . SER A 1 165 ? -14.587 8.745 12.131 1.00 89.56 165 SER A N 1
ATOM 1341 C CA . SER A 1 165 ? -15.116 8.972 10.788 1.00 89.56 165 SER A CA 1
ATOM 1342 C C . SER A 1 165 ? -14.117 9.771 9.953 1.00 89.56 165 SER A C 1
ATOM 1344 O O . SER A 1 165 ? -13.740 10.889 10.299 1.00 89.56 165 SER A O 1
ATOM 1346 N N . PHE A 1 166 ? -13.736 9.250 8.785 1.00 87.50 166 PHE A N 1
ATOM 1347 C CA . PHE A 1 166 ? -12.796 9.922 7.876 1.00 87.50 166 PHE A CA 1
ATOM 1348 C C . PHE A 1 166 ? -13.417 11.085 7.072 1.00 87.50 166 PHE A C 1
ATOM 1350 O O . PHE A 1 166 ? -12.967 11.408 5.974 1.00 87.50 166 PHE A O 1
ATOM 1357 N N . CYS A 1 167 ? -14.476 11.709 7.591 1.00 86.25 167 CYS A N 1
ATOM 1358 C CA . CYS A 1 167 ? -15.170 12.834 6.959 1.00 86.25 167 CYS A CA 1
ATOM 1359 C C . CYS A 1 167 ? -14.864 14.188 7.615 1.00 86.25 167 CYS A C 1
ATOM 1361 O O . CYS A 1 167 ? -15.223 15.220 7.057 1.00 86.25 167 CYS A O 1
ATOM 1363 N N . GLU A 1 168 ? -14.218 14.190 8.782 1.00 78.56 168 GLU A N 1
ATOM 1364 C CA . GLU A 1 168 ? -14.054 15.388 9.620 1.00 78.56 168 GLU A CA 1
ATOM 1365 C C . GLU A 1 168 ? -12.939 16.322 9.140 1.00 78.56 168 GLU A C 1
ATOM 1367 O O . GLU A 1 168 ? -12.971 17.524 9.399 1.00 78.56 168 GLU A O 1
ATOM 1372 N N . ILE A 1 169 ? -11.959 15.792 8.404 1.00 85.06 169 ILE A N 1
ATOM 1373 C CA . ILE A 1 169 ? -10.804 16.560 7.939 1.00 85.06 169 ILE A CA 1
ATOM 1374 C C . ILE A 1 169 ? -10.814 16.642 6.413 1.00 85.06 169 ILE A C 1
ATOM 1376 O O . ILE A 1 169 ? -11.054 15.633 5.741 1.00 85.06 169 ILE A O 1
ATOM 1380 N N . PRO A 1 170 ? -10.495 17.818 5.837 1.00 88.31 170 PRO A N 1
ATOM 1381 C CA . PRO A 1 170 ? -10.300 17.945 4.406 1.00 88.31 170 PR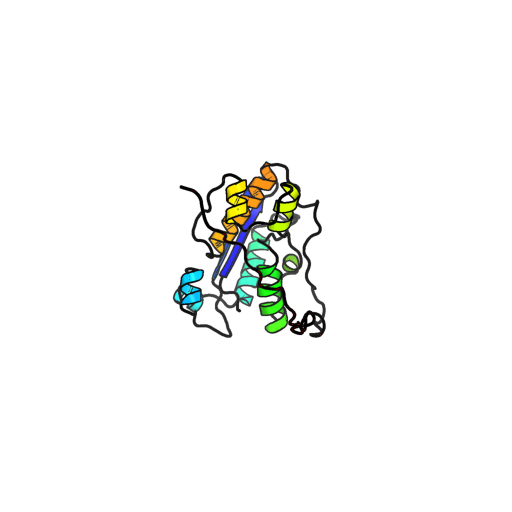O A CA 1
ATOM 1382 C C . PRO A 1 170 ? -9.253 16.963 3.885 1.00 88.31 170 PRO A C 1
ATOM 1384 O O . PRO A 1 170 ? -8.148 16.844 4.419 1.00 88.31 170 PRO A O 1
ATOM 1387 N N . LEU A 1 171 ? -9.615 16.309 2.792 1.00 93.31 171 LEU A N 1
ATOM 1388 C CA . LEU A 1 171 ? -8.750 15.406 2.053 1.00 93.31 171 LEU A CA 1
ATOM 1389 C C . LEU A 1 171 ? -7.561 16.164 1.464 1.00 93.31 171 LEU A C 1
ATOM 1391 O O . LEU A 1 171 ? -7.698 17.305 1.009 1.00 93.31 171 LEU A O 1
ATOM 1395 N N . SER A 1 172 ? -6.421 15.491 1.395 1.00 94.69 172 SER A N 1
ATOM 1396 C CA . SER A 1 172 ? -5.295 15.951 0.591 1.00 94.69 172 SER A CA 1
ATOM 1397 C C . SER A 1 172 ? -5.644 15.812 -0.892 1.00 94.69 172 SER A C 1
ATOM 1399 O O . SER A 1 172 ? -6.340 14.871 -1.279 1.00 94.69 172 SER A O 1
ATOM 1401 N N . ARG A 1 173 ? -5.206 16.766 -1.723 1.00 95.12 173 ARG A N 1
ATOM 1402 C CA . ARG A 1 173 ? -5.538 16.828 -3.156 1.00 95.12 173 ARG A CA 1
ATOM 1403 C C . ARG A 1 173 ? -4.332 17.234 -3.999 1.00 95.12 173 ARG A C 1
ATOM 1405 O O . ARG A 1 173 ? -3.511 18.036 -3.559 1.00 95.12 173 ARG A O 1
ATOM 1412 N N . LEU A 1 174 ? -4.271 16.711 -5.219 1.00 94.75 174 LEU A N 1
ATOM 1413 C CA . LEU A 1 174 ? -3.291 17.044 -6.254 1.00 94.75 174 LEU A CA 1
ATOM 1414 C C . LEU A 1 174 ? -4.001 17.460 -7.555 1.00 94.75 174 LEU A C 1
ATOM 1416 O O . LEU A 1 174 ? -5.146 17.061 -7.777 1.00 94.75 174 LEU A O 1
ATOM 1420 N N . PRO A 1 175 ? -3.345 18.233 -8.439 1.00 90.50 175 PRO A N 1
ATOM 1421 C CA . PRO A 1 175 ? -3.918 18.611 -9.730 1.00 90.50 175 PRO A CA 1
ATOM 1422 C C . PRO A 1 175 ? -4.118 17.388 -10.634 1.00 90.50 175 PRO A C 1
ATOM 1424 O O . PRO A 1 175 ? -3.167 16.654 -10.890 1.00 90.50 175 PRO A O 1
ATOM 1427 N N . TYR A 1 176 ? -5.329 17.193 -11.166 1.00 86.62 176 TYR A N 1
ATOM 1428 C CA . TYR A 1 176 ? -5.633 16.153 -12.156 1.00 86.62 176 TYR A CA 1
ATOM 1429 C C . TYR A 1 176 ? -5.989 16.785 -13.503 1.00 86.62 176 TYR A C 1
ATOM 1431 O O . TYR A 1 176 ? -6.825 17.683 -13.561 1.00 86.62 176 TYR A O 1
ATOM 1439 N N . GLY A 1 177 ? -5.362 16.327 -14.589 1.00 74.62 177 GLY A N 1
ATOM 1440 C CA . GLY A 1 177 ? -5.678 16.769 -15.955 1.00 74.62 177 GLY A CA 1
ATOM 1441 C C . GLY A 1 177 ? -5.256 18.199 -16.318 1.00 74.62 177 GLY A C 1
ATOM 1442 O O . GLY A 1 177 ? -5.415 18.594 -17.469 1.00 74.62 177 GLY A O 1
ATOM 1443 N N . ALA A 1 178 ? -4.693 18.973 -15.388 1.00 56.81 178 ALA A N 1
ATOM 1444 C CA . ALA A 1 178 ? -4.085 20.256 -15.715 1.00 56.81 178 ALA A CA 1
ATOM 1445 C C . ALA A 1 178 ? -2.783 20.015 -16.493 1.00 56.81 178 ALA A C 1
ATOM 1447 O O . ALA A 1 178 ? -1.922 19.259 -16.037 1.00 56.81 178 ALA A O 1
ATOM 1448 N N . THR A 1 179 ? -2.621 20.660 -17.652 1.00 41.78 179 THR A N 1
ATOM 1449 C CA . THR A 1 179 ? -1.319 20.771 -18.319 1.00 41.78 179 THR A CA 1
ATOM 1450 C C . THR A 1 179 ? -0.351 21.370 -17.308 1.00 41.78 179 THR A C 1
ATOM 1452 O O . THR A 1 179 ? -0.529 22.517 -16.899 1.00 41.78 179 THR A O 1
ATOM 1455 N N . ALA A 1 180 ? 0.606 20.576 -16.827 1.00 41.84 180 ALA A N 1
ATOM 1456 C CA . ALA A 1 180 ? 1.548 21.012 -15.812 1.00 41.84 180 ALA A CA 1
ATOM 1457 C C . ALA A 1 180 ? 2.428 22.132 -16.385 1.00 41.84 180 ALA A C 1
ATOM 1459 O O . ALA A 1 180 ? 3.463 21.877 -16.993 1.00 41.84 180 ALA A O 1
ATOM 1460 N N . THR A 1 181 ? 2.019 23.385 -16.196 1.00 36.53 181 THR A N 1
ATOM 1461 C CA . THR A 1 181 ? 2.925 24.520 -16.328 1.00 36.53 181 THR A CA 1
ATOM 1462 C C . THR A 1 181 ? 3.904 24.401 -15.167 1.00 36.53 181 THR A C 1
ATOM 1464 O O . THR A 1 181 ? 3.524 24.527 -14.003 1.00 36.53 181 THR A O 1
ATOM 1467 N N . THR A 1 182 ? 5.165 24.112 -15.475 1.00 41.69 182 THR A N 1
ATOM 1468 C CA . THR A 1 182 ? 6.268 23.811 -14.544 1.00 41.69 182 THR A CA 1
ATOM 1469 C C . THR A 1 182 ? 6.612 24.930 -13.546 1.00 41.69 182 THR A C 1
ATOM 1471 O O . THR A 1 182 ? 7.562 24.800 -12.783 1.00 41.69 182 THR A O 1
ATOM 1474 N N . ALA A 1 183 ? 5.839 26.015 -13.490 1.00 41.16 183 ALA A N 1
ATOM 1475 C CA . ALA A 1 183 ? 6.185 27.232 -12.765 1.00 41.16 183 ALA A CA 1
ATOM 1476 C C . ALA A 1 183 ? 5.702 27.308 -11.300 1.00 41.16 183 ALA A C 1
ATOM 1478 O O . ALA A 1 183 ? 6.117 28.220 -10.598 1.00 41.16 183 ALA A O 1
ATOM 1479 N N . SER A 1 184 ? 4.851 26.398 -10.800 1.00 39.50 184 SER A N 1
ATOM 1480 C CA . SER A 1 184 ? 4.190 26.599 -9.487 1.00 39.50 184 SER A CA 1
ATOM 1481 C C . SER A 1 184 ? 4.583 25.627 -8.360 1.00 39.50 184 SER A C 1
ATOM 1483 O O . SER A 1 184 ? 3.951 25.651 -7.305 1.00 39.50 184 SER A O 1
ATOM 1485 N N . LEU A 1 185 ? 5.589 24.763 -8.539 1.00 44.88 185 LEU A N 1
ATOM 1486 C CA . LEU A 1 185 ? 5.965 23.756 -7.522 1.00 44.88 185 LEU A CA 1
ATOM 1487 C C . LEU A 1 185 ? 7.310 24.003 -6.826 1.00 44.88 185 LEU A C 1
ATOM 1489 O O . LEU A 1 185 ? 7.680 23.226 -5.949 1.00 44.88 185 LEU A O 1
ATOM 1493 N N . VAL A 1 186 ? 8.017 25.086 -7.150 1.00 36.62 186 VAL A N 1
ATOM 1494 C CA . VAL A 1 186 ? 9.226 25.486 -6.418 1.00 36.62 186 VAL A CA 1
ATOM 1495 C C . VAL A 1 186 ? 8.820 26.521 -5.370 1.00 36.62 186 VAL A C 1
ATOM 1497 O O . VAL A 1 186 ? 8.461 27.647 -5.704 1.00 36.62 186 VAL A O 1
ATOM 1500 N N . ALA A 1 187 ? 8.812 26.116 -4.098 1.00 38.78 187 ALA A N 1
ATOM 1501 C CA . ALA A 1 187 ? 8.736 27.052 -2.978 1.00 38.78 187 ALA A CA 1
ATOM 1502 C C . ALA A 1 187 ? 9.983 27.961 -2.995 1.00 38.78 187 ALA A C 1
ATOM 1504 O O . ALA A 1 187 ? 11.049 27.491 -3.396 1.00 38.78 187 ALA A O 1
ATOM 1505 N N . PRO A 1 188 ? 9.884 29.238 -2.586 1.00 34.25 188 PRO A N 1
ATOM 1506 C CA . PRO A 1 188 ? 11.023 30.141 -2.641 1.00 34.25 188 PRO A CA 1
ATOM 1507 C C . PRO A 1 188 ? 12.110 29.664 -1.674 1.00 34.25 188 PRO A C 1
ATOM 1509 O O . PRO A 1 188 ? 11.825 29.341 -0.518 1.00 34.25 188 PRO A O 1
ATOM 1512 N N . GLU A 1 189 ? 13.353 29.626 -2.155 1.00 34.62 189 GLU A N 1
ATOM 1513 C CA . GLU A 1 189 ? 14.531 29.476 -1.308 1.00 34.62 189 GLU A CA 1
ATOM 1514 C C . GLU A 1 189 ? 14.516 30.584 -0.252 1.00 34.62 189 GLU A C 1
ATOM 1516 O O . GLU A 1 189 ? 14.553 31.777 -0.558 1.00 34.62 189 GLU A O 1
ATOM 1521 N N . ILE A 1 190 ? 14.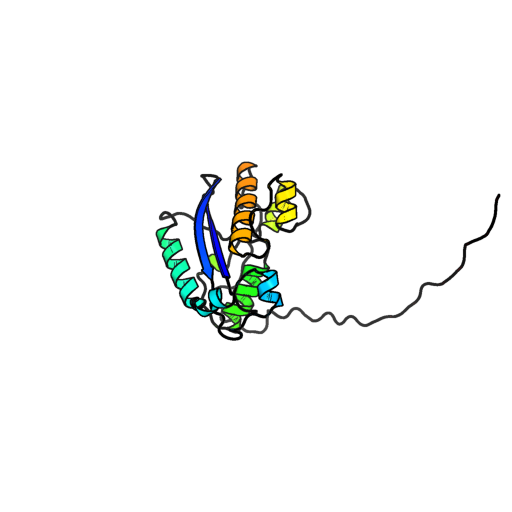437 30.179 1.014 1.00 38.12 190 ILE A N 1
ATOM 1522 C CA . ILE A 1 190 ? 14.680 31.073 2.136 1.00 38.12 190 ILE A CA 1
ATOM 1523 C C . ILE A 1 190 ? 16.191 31.293 2.180 1.00 38.12 190 ILE A C 1
ATOM 1525 O O . ILE A 1 190 ? 16.941 30.492 2.741 1.00 38.12 190 ILE A O 1
ATOM 1529 N N . THR A 1 191 ? 16.633 32.392 1.576 1.00 29.81 191 THR A N 1
ATOM 1530 C CA . THR A 1 191 ? 17.955 32.973 1.802 1.00 29.81 191 THR A CA 1
ATOM 1531 C C . THR A 1 191 ? 18.072 33.316 3.283 1.00 29.81 191 THR A C 1
ATOM 1533 O O . THR A 1 191 ? 17.573 34.342 3.741 1.00 29.81 191 THR A O 1
ATOM 1536 N N . THR A 1 192 ? 18.716 32.442 4.055 1.00 33.00 192 THR A N 1
ATOM 1537 C CA . THR A 1 192 ? 19.104 32.761 5.429 1.00 33.00 192 THR A CA 1
ATOM 1538 C C . THR A 1 192 ? 20.429 33.505 5.361 1.00 33.00 192 THR A C 1
ATOM 1540 O O . THR A 1 192 ? 21.495 32.902 5.265 1.00 33.00 192 THR A O 1
ATOM 1543 N N . THR A 1 193 ? 20.360 34.834 5.358 1.00 33.19 193 THR A N 1
ATOM 1544 C CA . THR A 1 193 ? 21.515 35.687 5.634 1.00 33.19 193 THR A CA 1
ATOM 1545 C C . THR A 1 193 ? 21.958 35.454 7.072 1.00 33.19 193 THR A C 1
ATOM 1547 O O . THR A 1 193 ? 21.190 35.676 8.009 1.00 33.19 193 THR A O 1
ATOM 1550 N N . ALA A 1 194 ? 23.197 34.999 7.233 1.00 27.42 194 ALA A N 1
ATOM 1551 C CA . ALA A 1 194 ? 23.874 34.948 8.514 1.00 27.42 194 ALA A CA 1
ATOM 1552 C C . ALA A 1 194 ? 23.999 36.367 9.087 1.00 27.42 194 ALA A C 1
ATOM 1554 O O . ALA A 1 194 ? 24.648 37.229 8.499 1.00 27.42 194 ALA A O 1
ATOM 1555 N N . THR A 1 195 ? 23.387 36.594 10.244 1.00 33.81 195 THR A N 1
ATOM 1556 C CA . THR A 1 195 ? 23.730 37.700 11.138 1.00 33.81 195 THR A CA 1
ATOM 1557 C C . THR A 1 195 ? 24.330 37.114 12.404 1.00 33.81 195 THR A C 1
ATOM 1559 O O . THR A 1 195 ? 23.629 36.559 13.249 1.00 33.81 195 THR A O 1
ATOM 1562 N N . GLU A 1 196 ? 25.651 37.235 12.502 1.00 27.62 196 GLU A N 1
ATOM 1563 C CA . GLU A 1 196 ? 26.398 37.214 13.753 1.00 27.62 196 GLU A CA 1
ATOM 1564 C C . GLU A 1 196 ? 25.903 38.347 14.661 1.00 27.62 196 GLU A C 1
ATOM 1566 O O . GLU A 1 196 ? 25.836 39.493 14.220 1.00 27.62 196 GLU A O 1
ATOM 1571 N N . THR A 1 197 ? 25.583 38.053 15.927 1.00 33.66 197 THR A N 1
ATOM 1572 C CA . THR A 1 197 ? 25.998 38.869 17.090 1.00 33.66 197 THR A CA 1
ATOM 1573 C C . THR A 1 197 ? 25.613 38.217 18.433 1.00 33.66 197 THR A C 1
ATOM 1575 O O . THR A 1 197 ? 24.461 38.207 18.847 1.00 33.66 197 THR A O 1
ATOM 1578 N N . VAL A 1 198 ? 26.640 37.674 19.097 1.00 27.92 198 VAL A N 1
ATOM 1579 C CA . VAL A 1 198 ? 27.039 37.842 20.514 1.00 27.92 198 VAL A CA 1
ATOM 1580 C C . VAL A 1 198 ? 25.995 37.716 21.649 1.00 27.92 198 VAL A C 1
ATOM 1582 O O . VAL A 1 198 ? 25.194 38.614 21.895 1.00 27.92 198 VAL A O 1
ATOM 1585 N N . LYS A 1 199 ? 26.198 36.705 22.510 1.00 32.81 199 LYS A N 1
ATOM 1586 C CA . LYS A 1 199 ? 26.114 36.810 23.987 1.00 32.81 199 LYS A CA 1
ATOM 1587 C C . LYS A 1 199 ? 27.349 36.098 24.564 1.00 32.81 199 LYS A C 1
ATOM 1589 O O . LYS A 1 199 ? 27.495 34.904 24.356 1.00 32.81 199 LYS A O 1
ATOM 1594 N N . LEU A 1 200 ? 28.381 36.840 24.971 1.00 32.19 200 LEU A N 1
ATOM 1595 C CA . LEU A 1 200 ? 28.644 37.307 26.345 1.00 32.19 200 LEU A CA 1
ATOM 1596 C C . LEU A 1 200 ? 28.974 36.162 27.315 1.00 32.19 200 LEU A C 1
ATOM 1598 O O . LEU A 1 200 ? 28.094 35.629 27.985 1.00 32.19 200 LEU A O 1
ATOM 1602 N N . ASP A 1 201 ? 30.274 35.871 27.409 1.00 29.94 201 ASP A N 1
ATOM 1603 C CA . ASP A 1 201 ? 30.907 35.282 28.588 1.00 29.94 201 ASP A CA 1
ATOM 1604 C C . ASP A 1 201 ? 30.722 36.199 29.802 1.00 29.94 201 ASP A C 1
ATOM 1606 O O . ASP A 1 201 ? 30.954 37.410 29.709 1.00 29.94 201 ASP A O 1
ATOM 1610 N N . LYS A 1 202 ? 30.376 35.604 30.949 1.00 37.50 202 LYS A N 1
ATOM 1611 C CA . LYS A 1 202 ? 30.861 36.005 32.278 1.00 37.50 202 LYS A CA 1
ATOM 1612 C C . LYS A 1 202 ? 30.539 34.916 33.307 1.00 37.50 202 LYS A C 1
ATOM 1614 O O . LYS A 1 202 ? 29.378 34.643 33.578 1.00 37.50 202 LYS A O 1
ATOM 1619 N N . ASN A 1 203 ? 31.622 34.319 33.809 1.00 30.89 203 ASN A N 1
ATOM 1620 C CA . ASN A 1 203 ? 31.863 33.766 35.143 1.00 30.89 203 ASN A CA 1
ATOM 1621 C C . ASN A 1 203 ? 30.664 33.600 36.081 1.00 30.89 203 ASN A C 1
ATOM 1623 O O . ASN A 1 203 ? 30.053 34.594 36.444 1.00 30.89 203 ASN A O 1
ATOM 1627 N N . ASP A 1 204 ? 30.501 32.379 36.601 1.00 33.88 204 ASP A N 1
ATOM 1628 C CA . ASP A 1 204 ? 30.333 32.136 38.040 1.00 33.88 204 ASP A CA 1
ATOM 1629 C C . ASP A 1 204 ? 30.574 30.649 38.364 1.00 33.88 204 ASP A C 1
ATOM 1631 O O . ASP A 1 204 ? 29.682 29.810 38.276 1.00 33.88 204 ASP A O 1
ATOM 1635 N N . THR A 1 205 ? 31.796 30.319 38.786 1.00 40.28 205 THR A N 1
ATOM 1636 C CA . THR A 1 205 ? 32.038 29.188 39.695 1.00 40.28 205 THR A CA 1
ATOM 1637 C C . THR A 1 205 ? 32.999 29.655 40.776 1.00 40.28 205 THR A C 1
ATOM 1639 O O . THR A 1 205 ? 34.218 29.592 40.621 1.00 40.28 205 THR A O 1
ATOM 1642 N N . ASN A 1 206 ? 32.420 30.156 41.864 1.00 42.00 206 ASN A N 1
ATOM 1643 C CA . ASN A 1 206 ? 33.094 30.297 43.144 1.00 42.00 206 ASN A CA 1
ATOM 1644 C C . ASN A 1 206 ? 33.167 28.923 43.830 1.00 42.00 206 ASN A C 1
ATOM 1646 O O . ASN A 1 206 ? 32.154 28.242 43.990 1.00 42.00 206 ASN A O 1
ATOM 1650 N N . ALA A 1 207 ? 34.372 28.562 44.273 1.00 42.34 207 ALA A N 1
ATOM 1651 C CA . ALA A 1 207 ? 34.611 27.707 45.438 1.00 42.34 207 ALA A CA 1
ATOM 1652 C C . ALA A 1 207 ? 33.954 28.367 46.682 1.00 42.34 207 ALA A C 1
ATOM 1654 O O . ALA A 1 207 ? 33.739 29.574 46.680 1.00 42.34 207 ALA A O 1
ATOM 1655 N N . SER A 1 208 ? 33.574 27.731 47.788 1.00 40.25 208 SER A N 1
ATOM 1656 C CA . SER A 1 208 ? 34.062 26.547 48.503 1.00 40.25 208 SER A CA 1
ATOM 1657 C C . SER A 1 208 ? 33.122 26.300 49.697 1.00 40.25 208 SER A C 1
ATOM 1659 O O . SER A 1 208 ? 32.697 27.272 50.327 1.00 40.25 208 SER A O 1
ATOM 1661 N N . SER A 1 209 ? 32.870 25.049 50.093 1.00 45.28 209 SER A N 1
ATOM 1662 C CA . SER A 1 209 ? 32.662 24.673 51.508 1.00 45.28 209 SER A CA 1
ATOM 1663 C C . SER A 1 209 ? 32.812 23.158 51.687 1.00 45.28 209 SER A C 1
ATOM 1665 O O . SER A 1 209 ? 32.192 22.401 50.941 1.00 45.28 209 SER A O 1
ATOM 1667 N N . SER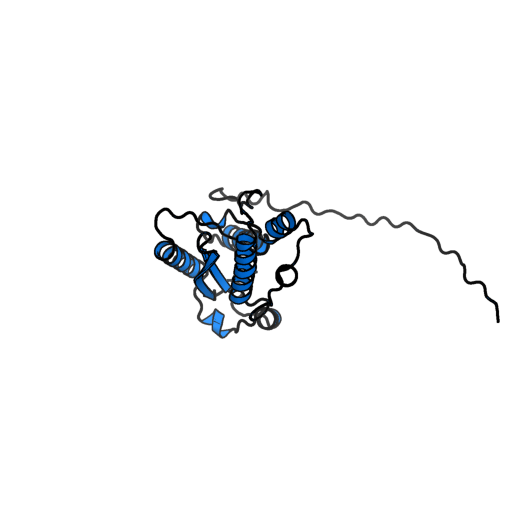 A 1 210 ? 33.516 22.768 52.758 1.00 43.66 210 SER A N 1
ATOM 1668 C CA . SER A 1 210 ? 33.833 21.407 53.259 1.00 43.66 210 SER A CA 1
ATOM 1669 C C . SER A 1 210 ? 35.110 20.769 52.723 1.00 43.66 210 SER A C 1
ATOM 1671 O O . SER A 1 210 ? 35.158 20.438 51.521 1.00 43.66 210 SER A O 1
#

Secondary structure (DSSP, 8-state):
----EEEEEEEETTTTEEEEEEEEEB--SS--SPPHHHHHHH---HHHHHTSBPHHHHHHHHHHHHHHHSPTT----EEESSSIIIIIIIIIIIIIHH-----GGGGEEEEHHHHHHHHTTS----HHHHHHHTT-PPPS-TT-HHHHHHHHHHHHHHHHHTT--TTSSPPEE---S----TTSS-PPP---------------------

InterPro domains:
  IPR012337 Ribonuclease H-like superfamily [SSF53098] (2-165)
  IPR013520 Ribonuclease H-like domain [PF00929] (2-155)
  IPR013520 Ribonuclease H-like domain [SM00479] (1-165)
  IPR036397 Ribonuclease H superfamily [G3DSA:3.30.420.10] (1-175)
  IPR047201 ERI-1-like, DEDDh 3'-5' exonuclease domain [cd06133] (1-160)
  IPR051274 3'-5' Exoribonuclease [PTHR23044] (2-189)

Organism: Trypanosoma cruzi (strain CL Brener) (NCBI:txid353153)